Protein AF-A0A354AYD9-F1 (afdb_monomer)

Mean predicted aligned error: 12.91 Å

Foldseek 3Di:
DDDPQQPADPPDVPDDPQPDPPCPPVDDPDFAQFLEWEDDVPDIATDGLVQLVVCLPPVDRPGPSVVVQCVQLPDHSVVLSCLQRDKDFADLVLLVCLCPDPNNLVVQLLQCQFKAAPVCHSVCRSVQLSQLQSVQCPVRMHGLSSSSSSGRHHMYGHYPPPPGPLQNVQSHPPPADPPGSNRRGPSSSSSRVRVVSRSNSVPPPPDPPPPPPPPPPDPPPDDD

pLDDT: mean 71.24, std 20.92, range [23.92, 93.88]

Secondary structure (DSSP, 8-state):
---------------PPPP---GGGS---SS-S-SEEEEETTEEEEE-HHHHHHHHHH-----HHHHHHHHHHTS-HHHHHHHHH--EE--HHHHHHHHHSHHHHHHHHHHTSSEEETTTGGGGHHHHHHHHHHHHGGGSEE-HHHHHHT-SS-EEEPPTTTTS------S-TTTSPTTSHHHH-HHHHHHHHHHHHHHHTTSS---S----PPP---------

Structure (mmCIF, N/CA/C/O backbone):
data_AF-A0A354AYD9-F1
#
_entry.id   AF-A0A354AYD9-F1
#
loop_
_atom_site.group_PDB
_atom_site.id
_atom_site.type_symbol
_atom_site.label_atom_id
_atom_site.label_alt_id
_atom_site.label_comp_id
_atom_site.label_asym_id
_atom_site.label_entity_id
_atom_site.label_seq_id
_atom_site.pdbx_PDB_ins_code
_atom_site.Cartn_x
_atom_site.Cartn_y
_atom_site.Cartn_z
_atom_site.occupancy
_atom_site.B_iso_or_equiv
_atom_site.auth_seq_id
_atom_site.auth_comp_id
_atom_site.auth_asym_id
_atom_site.auth_atom_id
_atom_site.pdbx_PDB_model_num
ATOM 1 N N . MET A 1 1 ? -26.126 6.323 -5.784 1.00 30.11 1 MET A N 1
ATOM 2 C CA . MET A 1 1 ? -24.719 5.920 -5.981 1.00 30.11 1 MET A CA 1
ATOM 3 C C . MET A 1 1 ? -23.857 7.086 -5.537 1.00 30.11 1 MET A C 1
ATOM 5 O O . MET A 1 1 ? -23.684 8.018 -6.304 1.00 30.11 1 MET A O 1
ATOM 9 N N . VAL A 1 2 ? -23.421 7.100 -4.280 1.00 23.92 2 VAL A N 1
ATOM 10 C CA . VAL A 1 2 ? -22.474 8.104 -3.782 1.00 23.92 2 VAL A CA 1
ATOM 11 C C . VAL A 1 2 ? -21.212 7.320 -3.479 1.00 23.92 2 VAL A C 1
ATOM 13 O O . VAL A 1 2 ? -21.126 6.635 -2.465 1.00 23.92 2 VAL A O 1
ATOM 16 N N . SER A 1 3 ? -20.297 7.301 -4.445 1.00 31.05 3 SER A N 1
ATOM 17 C CA . SER A 1 3 ? -18.924 6.903 -4.161 1.00 31.05 3 SER A CA 1
ATOM 18 C C . SER A 1 3 ? -18.400 7.950 -3.184 1.00 31.05 3 SER A C 1
ATOM 20 O O . SER A 1 3 ? -18.517 9.140 -3.477 1.00 31.05 3 SER A O 1
ATOM 22 N N . ALA A 1 4 ? -17.916 7.541 -2.013 1.00 32.56 4 ALA A N 1
ATOM 23 C CA . ALA A 1 4 ? -17.248 8.454 -1.098 1.00 32.56 4 ALA A CA 1
ATOM 24 C C . ALA A 1 4 ? -15.967 8.943 -1.791 1.00 32.56 4 ALA A C 1
ATOM 26 O O . ALA A 1 4 ? -14.927 8.291 -1.745 1.00 32.56 4 ALA A O 1
ATOM 27 N N . GLN A 1 5 ? -16.077 10.046 -2.531 1.00 30.86 5 GLN A N 1
ATOM 28 C CA . GLN A 1 5 ? -14.933 10.786 -3.028 1.00 30.86 5 GLN A CA 1
ATOM 29 C C . GLN A 1 5 ? -14.235 11.356 -1.802 1.00 30.86 5 GLN A C 1
ATOM 31 O O . GLN A 1 5 ? -14.782 12.213 -1.106 1.00 30.86 5 GLN A O 1
ATOM 36 N N . ALA A 1 6 ? -13.046 10.824 -1.519 1.00 37.59 6 ALA A N 1
ATOM 37 C CA . ALA A 1 6 ? -12.121 11.480 -0.618 1.00 37.59 6 ALA A CA 1
ATOM 38 C C . ALA A 1 6 ? -11.953 12.935 -1.099 1.00 37.59 6 ALA A C 1
ATOM 40 O O . ALA A 1 6 ? -11.872 13.160 -2.313 1.00 37.59 6 ALA A O 1
ATOM 41 N N . PRO A 1 7 ? -11.954 13.928 -0.194 1.00 30.67 7 PRO A N 1
ATOM 42 C CA . PRO A 1 7 ? -11.643 15.296 -0.581 1.00 30.67 7 PRO A CA 1
ATOM 43 C C . PRO A 1 7 ? -10.279 15.300 -1.275 1.00 30.67 7 PRO A C 1
ATOM 45 O O . PRO A 1 7 ? -9.378 14.589 -0.835 1.00 30.67 7 PRO A O 1
ATOM 48 N N . ALA A 1 8 ? -10.153 16.063 -2.365 1.00 32.22 8 ALA A N 1
ATOM 49 C CA . ALA A 1 8 ? -8.901 16.216 -3.096 1.00 32.22 8 ALA A CA 1
ATOM 50 C C . ALA A 1 8 ? -7.797 16.608 -2.105 1.00 32.22 8 ALA A C 1
ATOM 52 O O . ALA A 1 8 ? -7.779 17.728 -1.587 1.00 32.22 8 ALA A O 1
ATOM 53 N N . LEU A 1 9 ? -6.923 15.656 -1.780 1.00 40.38 9 LEU A N 1
ATOM 54 C CA . LEU A 1 9 ? -5.795 15.900 -0.902 1.00 40.38 9 LEU A CA 1
ATOM 55 C C . LEU A 1 9 ? -4.773 16.657 -1.741 1.00 40.38 9 LEU A C 1
ATOM 57 O O . LEU A 1 9 ? -4.087 16.070 -2.570 1.00 40.38 9 LEU A O 1
ATOM 61 N N . ALA A 1 10 ? -4.700 17.974 -1.552 1.00 31.48 10 ALA A N 1
ATOM 62 C CA . ALA A 1 10 ? -3.630 18.776 -2.122 1.00 31.48 10 ALA A CA 1
ATOM 63 C C . ALA A 1 10 ? -2.284 18.199 -1.650 1.00 31.48 10 ALA A C 1
ATOM 65 O O . ALA A 1 10 ? -1.941 18.241 -0.465 1.00 31.48 10 ALA A O 1
ATOM 66 N N . PHE A 1 11 ? -1.555 17.584 -2.582 1.00 41.59 11 PHE A N 1
ATOM 67 C CA . PHE A 1 11 ? -0.207 17.070 -2.378 1.00 41.59 11 PHE A CA 1
ATOM 68 C C . PHE A 1 11 ? 0.776 18.242 -2.376 1.00 41.59 11 PHE A C 1
ATOM 70 O O . PHE A 1 11 ? 1.446 18.523 -3.365 1.00 41.59 11 PHE A O 1
ATOM 77 N N . ASP A 1 12 ? 0.872 18.929 -1.244 1.00 34.56 12 ASP A N 1
ATOM 78 C CA . ASP A 1 12 ? 1.970 19.857 -1.008 1.00 34.56 12 ASP A CA 1
ATOM 79 C C . ASP A 1 12 ? 3.209 19.051 -0.582 1.00 34.56 12 ASP A C 1
ATOM 81 O O . ASP A 1 12 ? 3.340 18.617 0.565 1.00 34.56 12 ASP A O 1
ATOM 85 N N . PHE A 1 13 ? 4.133 18.832 -1.526 1.00 38.91 13 PHE A N 1
ATOM 86 C CA . PHE A 1 13 ? 5.495 18.322 -1.293 1.00 38.91 13 PHE A CA 1
ATOM 87 C C . PHE A 1 13 ? 6.363 19.376 -0.569 1.00 38.91 13 PHE A C 1
ATOM 89 O O . PHE A 1 13 ? 7.470 19.702 -0.998 1.00 38.91 13 PHE A O 1
ATOM 96 N N . VAL A 1 14 ? 5.867 19.966 0.520 1.00 33.84 14 VAL A N 1
ATOM 97 C CA . VAL A 1 14 ? 6.660 20.906 1.319 1.00 33.84 14 VAL A CA 1
ATOM 98 C C . VAL A 1 14 ? 7.615 20.086 2.181 1.00 33.84 14 VAL A C 1
ATOM 1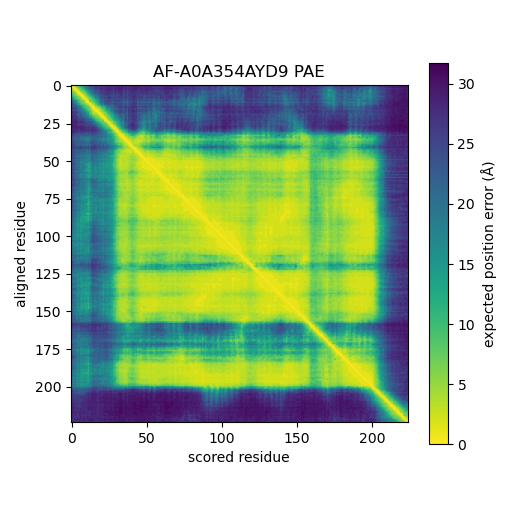00 O O . VAL A 1 14 ? 7.207 19.395 3.113 1.00 33.84 14 VAL A O 1
ATOM 103 N N . GLY A 1 15 ? 8.893 20.124 1.797 1.00 31.91 15 GLY A N 1
ATOM 104 C CA . GLY A 1 15 ? 9.985 19.345 2.369 1.00 31.91 15 GLY A CA 1
ATOM 105 C C . GLY A 1 15 ? 10.141 19.532 3.876 1.00 31.91 15 GLY A C 1
ATOM 106 O O . GLY A 1 15 ? 10.745 20.497 4.338 1.00 31.91 15 GLY A O 1
ATOM 107 N N . GLY A 1 16 ? 9.637 18.564 4.637 1.00 29.39 16 GLY A N 1
ATOM 108 C CA . GLY A 1 16 ? 10.110 18.277 5.985 1.00 29.39 16 GLY A CA 1
ATOM 109 C C . GLY A 1 16 ? 11.296 17.306 5.929 1.00 29.39 16 GLY A C 1
ATOM 110 O O . GLY A 1 16 ? 11.366 16.486 5.009 1.00 29.39 16 GLY A O 1
ATOM 111 N N . PRO A 1 17 ? 12.245 17.372 6.881 1.00 30.06 17 PRO A N 1
ATOM 112 C CA . PRO A 1 17 ? 13.293 16.364 6.989 1.00 30.06 17 PRO A CA 1
ATOM 113 C C . PRO A 1 17 ? 12.660 14.973 7.168 1.00 30.06 17 PRO A C 1
ATOM 115 O O . PRO A 1 17 ? 11.647 14.856 7.866 1.00 30.06 17 PRO A O 1
ATOM 118 N N . PRO A 1 18 ? 13.224 13.921 6.546 1.00 35.56 18 PRO A N 1
ATOM 119 C CA . PRO A 1 18 ? 12.656 12.584 6.624 1.00 35.56 18 PRO A CA 1
ATOM 120 C C . PRO A 1 18 ? 12.568 12.143 8.093 1.00 35.56 18 PRO A C 1
ATOM 122 O O . PRO A 1 18 ? 13.559 12.279 8.823 1.00 35.56 18 PRO A O 1
ATOM 125 N N . PRO A 1 19 ? 11.416 11.620 8.551 1.00 40.28 19 PRO A N 1
ATOM 126 C CA . PRO A 1 19 ? 11.325 11.036 9.877 1.00 40.28 19 PRO A CA 1
ATOM 127 C C . PRO A 1 19 ? 12.331 9.885 9.979 1.00 40.28 19 PRO A C 1
ATOM 129 O O . PRO A 1 19 ? 12.427 9.032 9.096 1.00 40.28 19 PRO A O 1
ATOM 132 N N . GLN A 1 20 ? 13.119 9.893 11.052 1.00 33.50 20 GLN A N 1
ATOM 133 C CA . GLN A 1 20 ? 14.061 8.826 11.365 1.00 33.50 20 GLN A CA 1
ATOM 134 C C . GLN A 1 20 ? 13.257 7.537 11.572 1.00 33.50 20 GLN A C 1
ATOM 136 O O . GLN A 1 20 ? 12.506 7.425 12.542 1.00 33.50 20 GLN A O 1
ATOM 141 N N . MET A 1 21 ? 13.384 6.576 10.655 1.00 39.41 21 MET A N 1
ATOM 142 C CA . MET A 1 21 ? 12.818 5.244 10.849 1.00 39.41 21 MET A CA 1
ATOM 143 C C . MET A 1 21 ? 13.446 4.634 12.103 1.00 39.41 21 MET A C 1
ATOM 145 O O . MET A 1 21 ? 14.646 4.367 12.137 1.00 39.41 21 MET A O 1
ATOM 149 N N . ASN A 1 22 ? 12.639 4.418 13.142 1.00 39.31 22 ASN A N 1
ATOM 150 C CA . ASN A 1 22 ? 13.058 3.635 14.295 1.00 39.31 22 ASN A CA 1
ATOM 151 C C . ASN A 1 22 ? 13.243 2.181 13.836 1.00 39.31 22 ASN A C 1
ATOM 153 O O . ASN A 1 22 ? 12.282 1.439 13.638 1.00 39.31 22 ASN A O 1
ATOM 157 N N . THR A 1 23 ? 14.496 1.783 13.637 1.00 43.72 23 THR A N 1
ATOM 158 C CA . THR A 1 23 ? 14.888 0.457 13.146 1.00 43.72 23 THR A CA 1
ATOM 159 C C . THR A 1 23 ? 14.647 -0.666 14.159 1.00 43.72 23 THR A C 1
ATOM 161 O O . THR A 1 23 ? 14.786 -1.833 13.796 1.00 43.72 23 THR A O 1
ATOM 164 N N . SER A 1 24 ? 14.214 -0.360 15.392 1.00 35.75 24 SER A N 1
ATOM 165 C CA . SER A 1 24 ? 13.976 -1.366 16.445 1.00 35.75 24 SER A CA 1
ATOM 166 C C . SER A 1 24 ? 12.836 -2.351 16.148 1.00 35.75 24 SER A C 1
ATOM 168 O O . SER A 1 24 ? 12.696 -3.332 16.870 1.00 35.75 24 SER A O 1
ATOM 170 N N . GLY A 1 25 ? 12.032 -2.129 15.102 1.00 37.97 25 GLY A N 1
ATOM 171 C CA . GLY A 1 25 ? 10.944 -3.034 14.700 1.00 37.97 25 GLY A CA 1
ATOM 172 C C . GLY A 1 25 ? 11.133 -3.740 13.353 1.00 37.97 25 GLY A C 1
ATOM 173 O O . GLY A 1 25 ? 10.273 -4.524 12.967 1.00 37.97 25 GLY A O 1
ATOM 174 N N . MET A 1 26 ? 12.219 -3.474 12.616 1.00 43.41 26 MET A N 1
ATOM 175 C CA . MET A 1 26 ? 12.403 -3.988 11.243 1.00 43.41 26 MET A CA 1
ATOM 176 C C . MET A 1 26 ? 13.138 -5.331 11.159 1.00 43.41 26 MET A C 1
ATOM 178 O O . MET A 1 26 ? 13.519 -5.759 10.071 1.00 43.41 26 MET A O 1
ATOM 182 N N . VAL A 1 27 ? 13.330 -6.012 12.289 1.00 42.38 27 VAL A N 1
ATOM 183 C CA . VAL A 1 27 ? 13.851 -7.381 12.317 1.00 42.38 27 VAL A CA 1
ATOM 184 C C . VAL A 1 27 ? 12.764 -8.269 12.908 1.00 42.38 27 VAL A C 1
ATOM 186 O O . VAL A 1 27 ? 12.667 -8.431 14.120 1.00 42.38 27 VAL A O 1
ATOM 189 N N . SER A 1 28 ? 11.894 -8.800 12.052 1.00 36.50 28 SER A N 1
ATOM 190 C CA . SER A 1 28 ? 10.989 -9.878 12.440 1.00 36.50 28 SER A CA 1
ATOM 191 C C . SER A 1 28 ? 11.059 -10.986 11.402 1.00 36.50 28 SER A C 1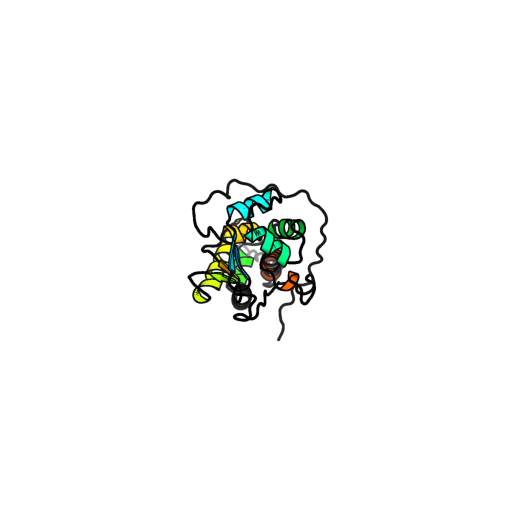
ATOM 193 O O . SER A 1 28 ? 10.799 -10.779 10.216 1.00 36.50 28 SER A O 1
ATOM 195 N N . ASP A 1 29 ? 11.498 -12.148 11.874 1.00 36.84 29 ASP A N 1
ATOM 196 C CA . ASP A 1 29 ? 11.640 -13.380 11.122 1.00 36.84 29 ASP A CA 1
ATOM 197 C C . ASP A 1 29 ? 10.294 -13.834 10.525 1.00 36.84 29 ASP A C 1
ATOM 199 O O . ASP A 1 29 ? 9.347 -14.175 11.227 1.00 36.84 29 ASP A O 1
ATOM 203 N N . LYS A 1 30 ? 10.258 -13.850 9.188 1.00 49.38 30 LYS A N 1
ATOM 204 C CA . LYS A 1 30 ? 9.393 -14.619 8.276 1.00 49.38 30 LYS A CA 1
ATOM 205 C C . LYS A 1 30 ? 7.892 -14.699 8.569 1.00 49.38 30 LYS A C 1
ATOM 207 O O . LYS A 1 30 ? 7.364 -15.763 8.891 1.00 49.38 30 LYS A O 1
ATOM 212 N N . VAL A 1 31 ? 7.185 -13.647 8.161 1.00 46.84 31 VAL A N 1
ATOM 213 C CA . VAL A 1 31 ? 5.855 -13.745 7.542 1.00 46.84 31 VAL A CA 1
ATOM 214 C C . VAL A 1 31 ? 5.798 -12.730 6.387 1.00 46.84 31 VAL A C 1
ATOM 216 O O . VAL A 1 31 ? 5.868 -11.535 6.625 1.00 46.84 31 VAL A O 1
ATOM 219 N N . GLY A 1 32 ? 5.714 -13.202 5.133 1.00 56.72 32 GLY A N 1
ATOM 220 C CA . GLY A 1 32 ? 5.561 -12.337 3.947 1.00 56.72 32 GLY A CA 1
ATOM 221 C C . GLY A 1 32 ? 6.850 -11.826 3.269 1.00 56.72 32 GLY A C 1
ATOM 222 O O . GLY A 1 32 ? 6.951 -10.639 2.994 1.00 56.72 32 GLY A O 1
ATOM 223 N N . ASP A 1 33 ? 7.828 -12.689 2.946 1.00 72.44 33 ASP A N 1
ATOM 224 C CA . ASP A 1 33 ? 9.115 -12.280 2.329 1.00 72.44 33 ASP A CA 1
ATOM 225 C C . ASP A 1 33 ? 8.992 -11.525 0.983 1.00 72.44 33 ASP A C 1
ATOM 227 O O . ASP A 1 33 ? 9.945 -10.864 0.562 1.00 72.44 33 ASP A O 1
ATOM 231 N N . LEU A 1 34 ? 7.855 -11.641 0.289 1.00 73.25 34 LEU A N 1
ATOM 232 C CA . LEU A 1 34 ? 7.587 -11.067 -1.033 1.00 73.25 34 LEU A CA 1
ATOM 233 C C . LEU A 1 34 ? 6.308 -10.215 -0.983 1.00 73.25 34 LEU A C 1
ATOM 235 O O . LEU A 1 34 ? 5.264 -10.652 -1.488 1.00 73.25 34 LEU A O 1
ATOM 239 N N . PRO A 1 35 ? 6.365 -9.012 -0.386 1.00 68.00 35 PRO A N 1
ATOM 240 C CA . PRO A 1 35 ? 5.206 -8.120 -0.289 1.00 68.00 35 PRO A CA 1
ATOM 241 C C . PRO A 1 35 ? 4.700 -7.675 -1.665 1.00 68.00 35 PRO A C 1
ATOM 243 O O . PRO A 1 35 ? 3.533 -7.351 -1.859 1.00 68.00 35 PRO A O 1
ATOM 246 N N . VAL A 1 36 ? 5.595 -7.645 -2.644 1.00 73.00 36 VAL A N 1
ATOM 247 C CA . VAL A 1 36 ? 5.364 -7.030 -3.937 1.00 73.00 36 VAL A CA 1
ATOM 248 C C . VAL A 1 36 ? 5.604 -8.087 -5.002 1.00 73.00 36 VAL A C 1
ATOM 250 O O . VAL A 1 36 ? 6.736 -8.494 -5.260 1.00 73.00 36 VAL A O 1
ATOM 253 N N . ARG A 1 37 ? 4.516 -8.564 -5.612 1.00 75.12 37 ARG A N 1
ATOM 254 C CA . ARG A 1 37 ? 4.557 -9.481 -6.755 1.00 75.12 37 ARG A CA 1
ATOM 255 C C . ARG A 1 37 ? 3.604 -9.000 -7.830 1.00 75.12 37 ARG A C 1
ATOM 257 O O . ARG A 1 37 ? 2.458 -8.672 -7.530 1.00 75.12 37 ARG A O 1
ATOM 264 N N . TRP A 1 38 ? 4.039 -9.011 -9.078 1.00 71.62 38 TRP A N 1
ATOM 265 C CA . TRP A 1 38 ? 3.182 -8.702 -10.220 1.00 71.62 38 TRP A CA 1
ATOM 266 C C . TRP A 1 38 ? 3.645 -9.469 -11.449 1.00 71.62 38 TRP A C 1
ATOM 268 O O . TRP A 1 38 ? 4.745 -10.024 -11.485 1.00 71.62 38 TRP A O 1
ATOM 278 N N . ASN A 1 39 ? 2.810 -9.455 -12.482 1.00 69.31 39 ASN A N 1
ATOM 279 C CA . ASN A 1 39 ? 3.127 -10.072 -13.757 1.00 69.31 39 ASN A CA 1
ATOM 280 C C . ASN A 1 39 ? 3.303 -9.029 -14.855 1.00 69.31 39 ASN A C 1
ATOM 282 O O . ASN A 1 39 ? 2.699 -7.960 -14.816 1.00 69.31 39 ASN A O 1
ATOM 286 N N . THR A 1 40 ? 4.128 -9.355 -15.846 1.00 64.62 40 THR A N 1
ATOM 287 C CA . THR A 1 40 ? 4.168 -8.636 -17.124 1.00 64.62 40 THR A CA 1
ATOM 288 C C . THR A 1 40 ? 4.197 -9.666 -18.249 1.00 64.62 40 THR A C 1
ATOM 290 O O . THR A 1 40 ? 5.227 -10.316 -18.460 1.00 64.62 40 THR A O 1
ATOM 293 N N . GLY A 1 41 ? 3.077 -9.857 -18.948 1.00 67.12 41 GLY A N 1
ATOM 294 C CA . GLY A 1 41 ? 2.920 -10.995 -19.857 1.00 67.12 41 GLY A CA 1
ATOM 295 C C . GLY A 1 41 ? 3.105 -12.319 -19.104 1.00 67.12 41 GLY A C 1
ATOM 296 O O . GLY A 1 41 ? 2.499 -12.529 -18.058 1.00 67.12 41 GLY A O 1
ATOM 297 N N . GLY A 1 42 ? 3.994 -13.191 -19.592 1.00 60.12 42 GLY A N 1
ATOM 298 C CA . GLY A 1 42 ? 4.310 -14.473 -18.941 1.00 60.12 42 GLY A CA 1
ATOM 299 C C . GLY A 1 42 ? 5.304 -14.404 -17.770 1.00 60.12 42 GLY A C 1
ATOM 300 O O . GLY A 1 42 ? 5.527 -15.416 -17.111 1.00 60.12 42 GLY A O 1
ATOM 301 N N . ALA A 1 43 ? 5.923 -13.248 -17.504 1.00 66.88 43 ALA A N 1
ATOM 302 C CA . ALA A 1 43 ? 6.934 -13.112 -16.453 1.00 66.88 43 ALA A CA 1
ATOM 303 C C . ALA A 1 43 ? 6.302 -12.757 -15.100 1.00 66.88 43 ALA A C 1
ATOM 305 O O . ALA A 1 43 ? 5.470 -11.852 -15.027 1.00 66.88 43 ALA A O 1
ATOM 306 N N . VAL A 1 44 ? 6.74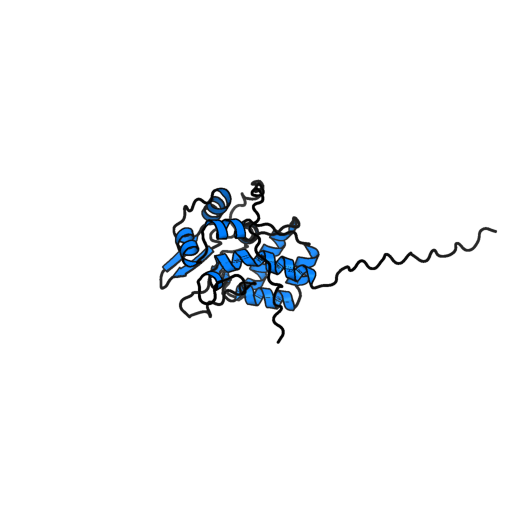6 -13.426 -14.031 1.00 72.25 44 VAL A N 1
ATOM 307 C CA . VAL A 1 44 ? 6.388 -13.117 -12.638 1.00 72.25 44 VAL A CA 1
ATOM 308 C C . VAL A 1 44 ? 7.557 -12.389 -11.986 1.00 72.25 44 VAL A C 1
ATOM 310 O O . VAL A 1 44 ? 8.645 -12.945 -11.850 1.00 72.25 44 VAL A O 1
ATOM 313 N N . TRP A 1 45 ? 7.320 -11.159 -11.550 1.00 78.06 45 TRP A N 1
ATOM 314 C CA . TRP A 1 45 ? 8.275 -10.354 -10.798 1.00 78.06 45 TRP A CA 1
ATOM 315 C C . TRP A 1 45 ? 7.941 -10.434 -9.319 1.00 78.06 45 TRP A C 1
ATOM 317 O O . TRP A 1 45 ? 6.774 -10.517 -8.930 1.00 78.06 45 TRP A O 1
ATOM 327 N N . SER A 1 46 ? 8.964 -10.480 -8.476 1.00 80.12 46 SER A N 1
ATOM 328 C CA . SER A 1 46 ? 8.804 -10.504 -7.026 1.00 80.12 46 SER A CA 1
ATOM 329 C C . SER A 1 46 ? 9.930 -9.696 -6.407 1.00 80.12 46 SER A C 1
ATOM 331 O O . SER A 1 46 ? 11.085 -9.939 -6.736 1.00 80.12 46 SER A O 1
ATOM 333 N N . THR A 1 47 ? 9.587 -8.775 -5.518 1.00 83.69 47 THR A N 1
ATOM 334 C CA . THR A 1 47 ? 10.551 -7.971 -4.768 1.00 83.69 47 THR A CA 1
ATOM 335 C C . THR A 1 47 ? 10.510 -8.400 -3.315 1.00 83.69 47 THR A C 1
ATOM 337 O O . THR A 1 47 ? 9.433 -8.571 -2.739 1.00 83.69 47 THR A O 1
ATOM 340 N N . ASN A 1 48 ? 11.688 -8.607 -2.735 1.00 85.50 48 ASN A N 1
ATOM 341 C CA . ASN A 1 48 ? 11.818 -9.000 -1.343 1.00 85.50 48 ASN A CA 1
ATOM 342 C C . ASN A 1 48 ? 11.664 -7.804 -0.394 1.00 85.50 48 ASN A C 1
ATOM 344 O O . ASN A 1 48 ? 11.959 -6.656 -0.737 1.00 85.50 48 ASN A O 1
ATOM 348 N N . GLN A 1 49 ? 11.240 -8.089 0.836 1.00 84.38 49 GLN A N 1
ATOM 349 C CA . GLN A 1 49 ? 11.094 -7.068 1.876 1.00 84.38 49 GLN A CA 1
ATOM 350 C C . GLN A 1 49 ? 12.406 -6.295 2.123 1.00 84.38 49 GLN A C 1
ATOM 352 O O . GLN A 1 49 ? 12.374 -5.094 2.380 1.00 84.38 49 GLN A O 1
ATOM 357 N N . SER A 1 50 ? 13.571 -6.943 2.001 1.00 86.25 50 SER A N 1
ATOM 358 C CA . SER A 1 50 ? 14.869 -6.294 2.226 1.00 86.25 50 SER A CA 1
ATOM 359 C C . SER A 1 50 ? 15.278 -5.314 1.120 1.00 86.25 50 SER A C 1
ATOM 361 O O . SER A 1 50 ? 15.858 -4.272 1.436 1.00 86.25 50 SER A O 1
ATOM 363 N N . ALA A 1 51 ? 14.949 -5.567 -0.153 1.00 88.56 51 ALA A N 1
ATOM 364 C CA . ALA A 1 51 ? 15.142 -4.565 -1.205 1.00 88.56 51 ALA A CA 1
ATOM 365 C C . ALA A 1 51 ? 14.179 -3.390 -1.030 1.00 88.56 51 ALA A C 1
ATOM 367 O O . ALA A 1 51 ? 14.603 -2.245 -1.170 1.00 88.56 51 ALA A O 1
ATOM 368 N N . MET A 1 52 ? 12.925 -3.648 -0.636 1.00 89.56 52 MET A N 1
ATOM 369 C CA . MET A 1 52 ? 11.983 -2.578 -0.286 1.00 89.56 52 MET A CA 1
ATOM 370 C C . MET A 1 52 ? 12.522 -1.716 0.862 1.00 89.56 52 MET A C 1
ATOM 372 O O . MET A 1 52 ? 12.556 -0.495 0.750 1.00 89.56 52 MET A O 1
ATOM 376 N N . ALA A 1 53 ? 13.025 -2.336 1.933 1.00 88.94 53 ALA A N 1
ATOM 377 C CA . ALA A 1 53 ? 13.620 -1.620 3.060 1.00 88.94 53 ALA A CA 1
ATOM 378 C C . ALA A 1 53 ? 14.861 -0.805 2.648 1.00 88.94 53 ALA A C 1
ATOM 380 O O . ALA A 1 53 ? 15.012 0.347 3.056 1.00 88.94 53 ALA A O 1
ATOM 381 N N . THR A 1 54 ? 15.730 -1.363 1.797 1.00 91.00 54 THR A N 1
ATOM 382 C CA . THR A 1 54 ? 16.909 -0.658 1.258 1.00 91.00 54 THR A CA 1
ATOM 383 C C . THR A 1 54 ? 16.496 0.584 0.470 1.00 91.00 54 THR A C 1
ATOM 385 O O . THR A 1 54 ? 17.064 1.667 0.660 1.00 91.00 54 THR A O 1
ATOM 388 N N . PHE A 1 55 ? 15.467 0.437 -0.362 1.00 92.50 55 PHE A N 1
ATOM 389 C CA . PHE A 1 55 ? 14.895 1.514 -1.152 1.00 92.50 55 PHE A CA 1
ATOM 390 C C . PHE A 1 55 ? 14.266 2.598 -0.280 1.00 92.50 55 PHE A C 1
ATOM 392 O O . PHE A 1 55 ? 14.546 3.774 -0.486 1.00 92.50 55 PHE A O 1
ATOM 399 N N . PHE A 1 56 ? 13.489 2.241 0.741 1.00 92.06 56 PHE A N 1
ATOM 400 C CA . PHE A 1 56 ? 12.896 3.227 1.646 1.00 92.06 56 PHE A CA 1
ATOM 401 C C . PHE A 1 56 ? 13.955 4.017 2.427 1.00 92.06 56 PHE A C 1
ATOM 403 O O . PHE A 1 56 ? 13.828 5.237 2.558 1.00 92.06 56 PHE A O 1
ATOM 410 N N . ASN A 1 57 ? 15.019 3.344 2.877 1.00 89.88 57 ASN A N 1
ATOM 411 C CA . ASN A 1 57 ? 16.080 3.945 3.686 1.00 89.88 57 ASN A CA 1
ATOM 412 C C . ASN A 1 57 ? 17.027 4.849 2.890 1.00 89.88 57 ASN A C 1
ATOM 414 O O . ASN A 1 57 ? 17.359 5.939 3.345 1.00 89.88 57 ASN A O 1
ATOM 418 N N . SER A 1 58 ? 17.491 4.395 1.724 1.00 90.25 58 SER A N 1
ATOM 419 C CA . SER A 1 58 ? 18.564 5.071 0.972 1.00 90.25 58 SER A CA 1
ATOM 420 C C . SER A 1 58 ? 18.156 5.554 -0.417 1.00 90.25 58 SER A C 1
ATOM 422 O O . SER A 1 58 ? 18.940 6.225 -1.081 1.00 90.25 58 SER A O 1
ATOM 424 N N . GLY A 1 59 ? 16.971 5.173 -0.897 1.00 89.31 59 GLY A N 1
ATOM 425 C CA . GLY A 1 59 ? 16.566 5.360 -2.292 1.00 89.31 59 GLY A CA 1
ATOM 426 C C . GLY A 1 59 ? 17.263 4.418 -3.276 1.00 89.31 59 GLY A C 1
ATOM 427 O O . GLY A 1 59 ? 16.942 4.440 -4.462 1.00 89.31 59 GLY A O 1
ATOM 428 N N . SER A 1 60 ? 18.182 3.568 -2.807 1.00 91.94 60 SER A N 1
ATOM 429 C CA . SER A 1 60 ? 18.902 2.625 -3.658 1.00 91.94 60 SER A CA 1
ATOM 430 C C . SER A 1 60 ? 17.983 1.511 -4.156 1.00 91.94 60 SER A C 1
ATOM 432 O O . SER A 1 60 ? 17.289 0.857 -3.375 1.00 91.94 60 SER A O 1
ATOM 434 N N . ILE A 1 61 ? 18.001 1.284 -5.468 1.00 91.31 61 ILE A N 1
ATOM 435 C CA . ILE A 1 61 ? 17.243 0.228 -6.137 1.00 91.31 61 ILE A CA 1
ATOM 436 C C . ILE A 1 61 ? 18.193 -0.950 -6.361 1.00 91.31 61 ILE A C 1
ATOM 438 O O . ILE A 1 61 ? 19.067 -0.905 -7.224 1.00 91.31 61 ILE A O 1
ATOM 442 N N . THR A 1 62 ? 18.035 -2.002 -5.560 1.00 88.44 62 THR A N 1
ATOM 443 C CA . THR A 1 62 ? 18.906 -3.194 -5.577 1.00 88.44 62 THR A CA 1
ATOM 444 C C . THR A 1 62 ? 18.228 -4.437 -6.155 1.00 88.44 62 THR A C 1
ATOM 446 O O . THR A 1 62 ? 1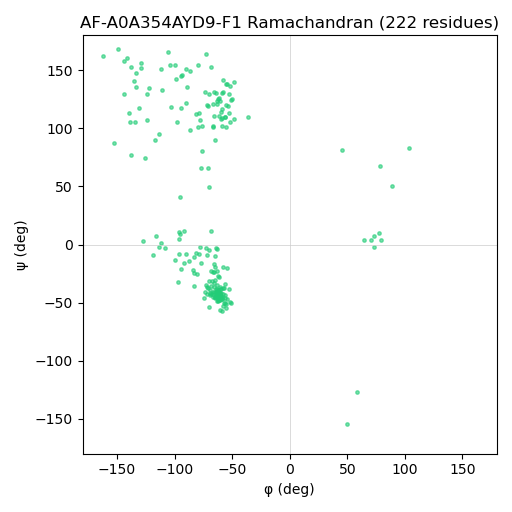8.865 -5.480 -6.290 1.00 88.44 62 THR A O 1
ATOM 449 N N . ASP A 1 63 ? 16.948 -4.331 -6.517 1.00 88.94 63 ASP A N 1
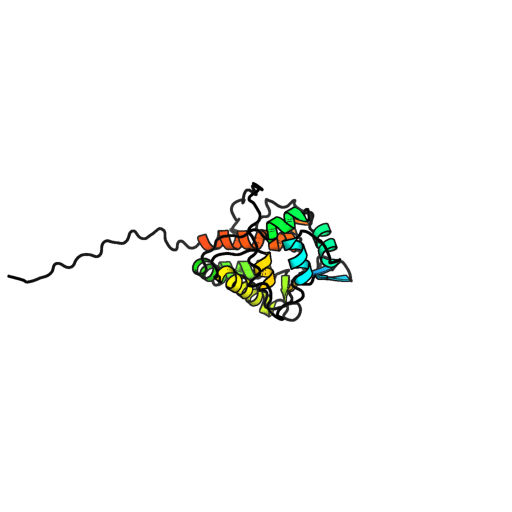ATOM 450 C CA . ASP A 1 63 ? 16.137 -5.417 -7.061 1.00 88.94 63 ASP A CA 1
ATOM 451 C C . ASP A 1 63 ? 15.579 -5.054 -8.440 1.00 88.94 63 ASP A C 1
ATOM 453 O O . ASP A 1 63 ? 15.042 -3.967 -8.657 1.00 88.94 63 ASP A O 1
ATOM 457 N N . ARG A 1 64 ? 15.671 -6.000 -9.380 1.00 85.12 64 ARG A N 1
ATOM 458 C CA . ARG A 1 64 ? 15.190 -5.810 -10.756 1.00 85.12 64 ARG A CA 1
ATOM 459 C C . ARG A 1 64 ? 13.665 -5.762 -10.832 1.00 85.12 64 ARG A C 1
ATOM 461 O O . ARG A 1 64 ? 13.122 -5.097 -11.713 1.00 85.12 64 ARG A O 1
ATOM 468 N N . GLY A 1 65 ? 12.981 -6.480 -9.939 1.00 83.12 65 GLY A N 1
ATOM 469 C CA . GLY A 1 65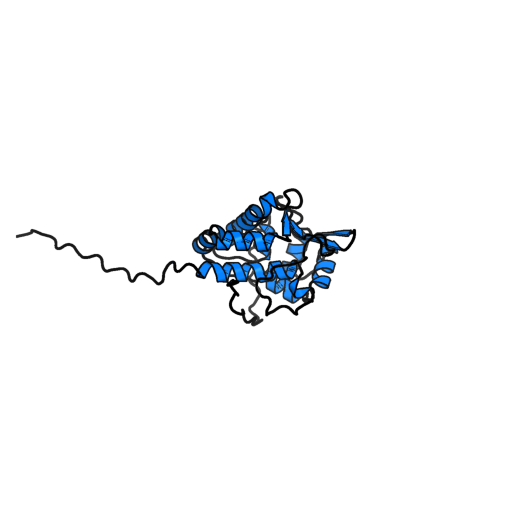 ? 11.538 -6.354 -9.778 1.00 83.12 65 GLY A CA 1
ATOM 470 C C . GLY A 1 65 ? 11.200 -4.913 -9.418 1.00 83.12 65 GLY A C 1
ATOM 471 O O . GLY A 1 65 ? 10.525 -4.241 -10.189 1.00 83.12 65 GLY A O 1
ATOM 472 N N . LEU A 1 66 ? 11.764 -4.400 -8.328 1.00 86.94 66 LEU A N 1
ATOM 473 C CA . LEU A 1 66 ? 11.524 -3.040 -7.852 1.00 86.94 66 LEU A CA 1
ATOM 474 C C . LEU A 1 66 ? 11.734 -1.991 -8.952 1.00 86.94 66 LEU A C 1
ATOM 476 O O . LEU A 1 66 ? 10.834 -1.188 -9.194 1.00 86.94 66 LEU A O 1
ATOM 480 N N . ASP A 1 67 ? 12.864 -2.053 -9.658 1.00 88.12 67 ASP A N 1
ATOM 481 C CA . ASP A 1 67 ? 13.176 -1.153 -10.775 1.00 88.12 67 ASP A CA 1
ATOM 482 C C . ASP A 1 67 ? 12.081 -1.166 -11.856 1.00 88.12 67 ASP A C 1
ATOM 484 O O . ASP A 1 67 ? 11.510 -0.134 -12.218 1.00 88.12 67 ASP A O 1
ATOM 488 N N . GLY A 1 68 ? 11.696 -2.363 -12.309 1.00 83.25 68 GLY A N 1
ATOM 489 C CA . GLY A 1 68 ? 10.661 -2.529 -13.325 1.00 83.25 68 GLY A CA 1
ATOM 490 C C . GLY A 1 68 ? 9.282 -2.036 -12.879 1.00 83.25 68 GLY A C 1
ATOM 491 O O . GLY A 1 68 ? 8.519 -1.522 -13.701 1.00 83.25 68 GLY A O 1
ATOM 492 N N . GLY A 1 69 ? 8.945 -2.180 -11.598 1.00 82.12 69 GLY A N 1
ATOM 493 C CA . GLY A 1 69 ? 7.679 -1.699 -11.048 1.00 82.12 69 GLY A CA 1
ATOM 494 C C . GLY A 1 69 ? 7.644 -0.183 -10.893 1.00 82.12 69 GLY A C 1
ATOM 495 O O . GLY A 1 69 ? 6.636 0.431 -11.243 1.00 82.12 69 GLY A O 1
ATOM 496 N N . LEU A 1 70 ? 8.743 0.422 -10.435 1.00 86.44 70 LEU A N 1
ATOM 497 C CA . LEU A 1 70 ? 8.890 1.876 -10.348 1.00 86.44 70 LEU A CA 1
ATOM 498 C C . LEU A 1 70 ? 8.800 2.504 -11.739 1.00 86.44 70 LEU A C 1
ATOM 500 O O . LEU A 1 70 ? 7.980 3.396 -11.948 1.00 86.44 70 LEU A O 1
ATOM 504 N N . TYR A 1 71 ? 9.526 1.961 -12.719 1.00 84.19 71 TYR A N 1
ATOM 505 C CA . TYR A 1 71 ? 9.467 2.420 -14.108 1.00 84.19 71 TYR A CA 1
ATOM 506 C C . TYR A 1 71 ? 8.041 2.376 -14.684 1.00 84.19 71 TYR A C 1
ATOM 508 O O . TYR A 1 71 ? 7.582 3.321 -15.325 1.00 84.19 71 TYR A O 1
ATOM 516 N N . ARG A 1 72 ? 7.295 1.295 -14.419 1.00 79.44 72 ARG A N 1
ATOM 517 C CA . ARG A 1 72 ? 5.908 1.124 -14.896 1.00 79.44 72 ARG A CA 1
ATOM 518 C C . ARG A 1 72 ? 4.881 1.927 -14.103 1.00 79.44 72 ARG A C 1
ATOM 520 O O . ARG A 1 72 ? 3.759 2.089 -14.578 1.00 79.44 72 ARG A O 1
ATOM 527 N N . SER A 1 73 ? 5.238 2.418 -12.918 1.00 80.12 73 SER A N 1
ATOM 528 C CA . SER A 1 73 ? 4.337 3.214 -12.085 1.00 80.12 73 SER A CA 1
ATOM 529 C C . SER A 1 73 ? 4.028 4.582 -12.689 1.00 80.12 73 SER A C 1
ATOM 531 O O . SER A 1 73 ? 3.004 5.171 -12.366 1.00 80.12 73 SER A O 1
ATOM 533 N N . GLY A 1 74 ? 4.893 5.094 -13.570 1.00 80.69 74 GLY A N 1
ATOM 534 C CA . GLY A 1 74 ? 4.777 6.448 -14.111 1.00 80.69 74 GLY A CA 1
ATOM 535 C C . GLY A 1 74 ? 5.082 7.555 -13.094 1.00 80.69 74 GLY A C 1
ATOM 536 O O . GLY A 1 74 ? 4.932 8.728 -13.432 1.00 80.69 74 GLY A O 1
ATOM 537 N N . TRP A 1 75 ? 5.496 7.200 -11.877 1.00 84.12 75 TRP A N 1
ATOM 538 C CA . TRP A 1 75 ? 6.032 8.099 -10.857 1.00 84.12 75 TRP A CA 1
ATOM 539 C C . TRP A 1 75 ? 7.559 8.024 -10.853 1.00 84.12 75 TRP A C 1
ATOM 541 O O . TRP A 1 75 ? 8.143 7.008 -11.242 1.00 84.12 75 TRP A O 1
ATOM 551 N N . THR A 1 76 ? 8.223 9.082 -10.397 1.00 90.38 76 THR A N 1
ATOM 552 C CA . THR A 1 76 ? 9.656 9.007 -10.100 1.00 90.38 76 THR A CA 1
ATOM 553 C C . THR A 1 76 ? 9.895 8.105 -8.888 1.00 90.38 76 THR A C 1
ATOM 555 O O . THR A 1 76 ? 9.041 7.967 -8.009 1.00 90.38 76 THR A O 1
ATOM 558 N N . SER A 1 77 ? 11.076 7.487 -8.817 1.00 90.31 77 SER A N 1
ATOM 559 C CA . SER A 1 77 ? 11.449 6.649 -7.673 1.00 90.31 77 SER A CA 1
ATOM 560 C C . SER A 1 77 ? 11.389 7.425 -6.356 1.00 90.31 77 SER A C 1
ATOM 562 O O . SER A 1 77 ? 10.930 6.886 -5.355 1.00 90.31 77 SER A O 1
ATOM 564 N N . GLU A 1 78 ? 11.777 8.700 -6.361 1.00 90.12 78 GLU A N 1
ATOM 565 C CA . GLU A 1 78 ? 11.724 9.543 -5.168 1.00 90.12 78 GLU A CA 1
ATOM 566 C C . GLU A 1 78 ? 10.287 9.872 -4.746 1.00 90.12 78 GLU A C 1
ATOM 568 O O . GLU A 1 78 ? 9.980 9.777 -3.561 1.00 90.12 78 GLU A O 1
ATOM 573 N N . GLU A 1 79 ? 9.377 10.174 -5.679 1.00 90.12 79 GLU A N 1
ATOM 574 C CA . GLU A 1 79 ? 7.956 10.387 -5.354 1.00 90.12 79 GLU A CA 1
ATOM 575 C C . GLU A 1 79 ? 7.330 9.137 -4.734 1.00 90.12 79 GLU A C 1
ATOM 577 O O . GLU A 1 79 ? 6.635 9.232 -3.720 1.00 90.12 79 GLU A O 1
ATOM 582 N N . VAL A 1 80 ? 7.613 7.958 -5.300 1.00 90.62 80 VAL A N 1
ATOM 583 C CA . VAL A 1 80 ? 7.149 6.694 -4.718 1.00 90.62 80 VAL A CA 1
ATOM 584 C C . VAL A 1 80 ? 7.751 6.512 -3.334 1.00 90.62 80 VAL A C 1
ATOM 586 O O . VAL A 1 80 ? 7.018 6.238 -2.391 1.00 90.62 80 VAL A O 1
ATOM 589 N N . ARG A 1 81 ? 9.064 6.690 -3.175 1.00 92.62 81 ARG A N 1
ATOM 590 C CA . ARG A 1 81 ? 9.736 6.514 -1.884 1.00 92.62 81 ARG A CA 1
ATOM 591 C C . ARG A 1 81 ? 9.129 7.417 -0.815 1.00 92.62 81 ARG A C 1
ATOM 593 O O . ARG A 1 81 ? 8.757 6.918 0.243 1.00 92.62 81 ARG A O 1
ATOM 600 N N . GLN A 1 82 ? 8.983 8.707 -1.110 1.00 91.44 82 GLN A N 1
ATOM 601 C CA . GLN A 1 82 ? 8.405 9.697 -0.201 1.00 91.44 82 GLN A CA 1
ATOM 602 C C . GLN A 1 82 ? 6.951 9.376 0.136 1.00 91.44 82 GLN A C 1
ATOM 604 O O . GLN A 1 82 ? 6.574 9.417 1.303 1.00 91.44 82 GLN A O 1
ATOM 609 N N . GLY A 1 83 ? 6.145 8.990 -0.855 1.00 89.19 83 GLY A N 1
ATOM 610 C CA . GLY A 1 83 ? 4.769 8.559 -0.625 1.00 89.19 83 GLY A CA 1
ATOM 611 C C . GLY A 1 83 ? 4.675 7.310 0.255 1.00 89.19 83 GLY A C 1
ATOM 612 O O . GLY A 1 83 ? 3.821 7.238 1.130 1.00 89.19 83 GLY A O 1
ATOM 613 N N . MET A 1 84 ? 5.584 6.350 0.071 1.00 90.94 84 MET A N 1
ATOM 614 C CA . MET A 1 84 ? 5.590 5.088 0.814 1.00 90.94 84 MET A CA 1
ATOM 615 C C . MET A 1 84 ? 5.984 5.251 2.286 1.00 90.94 84 MET A C 1
ATOM 617 O O . MET A 1 84 ? 5.438 4.548 3.138 1.00 90.94 84 MET A O 1
ATOM 621 N N . ILE A 1 85 ? 6.938 6.141 2.580 1.00 92.75 85 ILE A N 1
ATOM 622 C CA . ILE A 1 85 ? 7.442 6.384 3.944 1.00 92.75 85 ILE A CA 1
ATOM 623 C C . ILE A 1 85 ? 6.669 7.479 4.684 1.00 92.75 85 ILE A C 1
ATOM 625 O O . ILE A 1 85 ? 6.902 7.691 5.874 1.00 92.75 85 ILE A O 1
ATOM 629 N N . LYS A 1 86 ? 5.774 8.197 3.997 1.00 91.56 86 LYS A N 1
ATOM 630 C CA . LYS A 1 86 ? 4.943 9.228 4.614 1.00 91.56 86 LYS A CA 1
ATOM 631 C C . LYS A 1 86 ? 4.050 8.599 5.679 1.00 91.56 86 LYS A C 1
ATOM 633 O O . LYS A 1 86 ? 3.297 7.663 5.409 1.00 91.56 86 LYS A O 1
ATOM 638 N N . THR A 1 87 ? 4.133 9.141 6.888 1.00 92.31 87 THR A N 1
ATOM 639 C CA . THR A 1 87 ? 3.330 8.703 8.025 1.00 92.31 87 THR A CA 1
ATOM 640 C C . THR A 1 87 ? 2.070 9.550 8.157 1.00 92.31 87 THR A C 1
ATOM 642 O O . THR A 1 87 ? 2.060 10.754 7.888 1.00 92.31 87 THR A O 1
ATOM 645 N N . TYR A 1 88 ? 0.990 8.905 8.583 1.00 90.94 88 TYR A N 1
ATOM 646 C CA . TYR A 1 88 ? -0.299 9.529 8.844 1.00 90.94 88 TYR A CA 1
ATOM 647 C C . TYR A 1 88 ? -0.707 9.220 10.277 1.00 90.94 88 TYR A C 1
ATOM 649 O O . TYR A 1 88 ? -0.689 8.063 10.689 1.00 90.94 88 TYR A O 1
ATOM 657 N N . SER A 1 89 ? -1.086 10.255 11.027 1.00 91.56 89 SER A N 1
ATOM 658 C CA . SER A 1 89 ? -1.626 10.087 12.377 1.00 91.56 89 SER A CA 1
ATOM 659 C C . SER A 1 89 ? -3.047 9.531 12.309 1.00 91.56 89 SER A C 1
ATOM 661 O O . SER A 1 89 ? -3.880 10.033 11.540 1.00 91.56 89 SER A O 1
ATOM 663 N N . VAL A 1 90 ? -3.308 8.487 13.093 1.00 9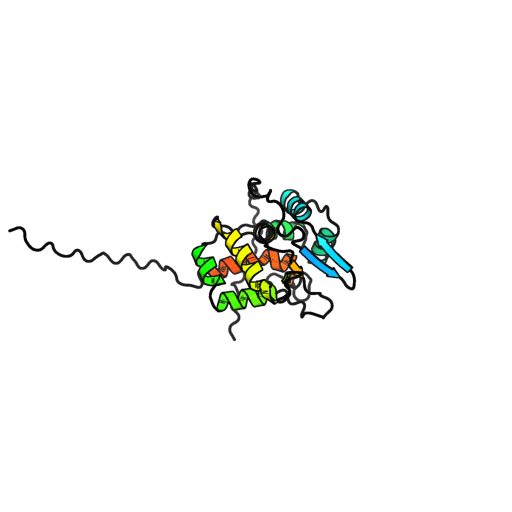0.31 90 VAL A N 1
ATOM 664 C CA . VAL A 1 90 ? -4.581 7.767 13.134 1.00 90.31 90 VAL A CA 1
ATOM 665 C C . VAL A 1 90 ? -4.994 7.428 14.564 1.00 90.31 90 VAL A C 1
ATOM 667 O O . VAL A 1 90 ? -4.160 7.242 15.446 1.00 90.31 90 VAL A O 1
ATOM 670 N N . ASP A 1 91 ? -6.300 7.307 14.784 1.00 91.38 91 ASP A N 1
ATOM 671 C CA . ASP A 1 91 ? -6.865 6.724 15.998 1.00 91.38 91 ASP A CA 1
ATOM 672 C C . ASP A 1 91 ? -7.154 5.241 15.753 1.00 91.38 91 ASP A C 1
ATOM 674 O O . ASP A 1 91 ? -7.998 4.896 14.923 1.00 91.38 91 ASP A O 1
ATOM 678 N N . LEU A 1 92 ? -6.488 4.352 16.496 1.00 90.44 92 LEU A N 1
ATOM 679 C CA . LEU A 1 92 ? -6.673 2.902 16.376 1.00 90.44 92 LEU A CA 1
ATOM 680 C C . LEU A 1 92 ? -8.151 2.500 16.497 1.00 90.44 92 LEU A C 1
ATOM 682 O O . LEU A 1 92 ? -8.614 1.606 15.784 1.00 90.44 92 LEU A O 1
ATOM 686 N N . MET A 1 93 ? -8.906 3.161 17.380 1.00 90.25 93 MET A N 1
ATOM 687 C CA . MET A 1 93 ? -10.327 2.866 17.571 1.00 90.25 93 MET A CA 1
ATOM 688 C C . MET A 1 93 ? -11.171 3.335 16.383 1.00 90.25 93 MET A C 1
ATOM 690 O O . MET A 1 93 ? -12.040 2.585 15.935 1.00 90.25 93 MET A O 1
ATOM 694 N N . GLY A 1 94 ? -10.912 4.528 15.848 1.00 90.00 94 GLY A N 1
ATOM 695 C CA . GLY A 1 94 ? -11.526 5.046 14.624 1.00 90.00 94 GLY A CA 1
ATOM 696 C C . GLY A 1 94 ? -11.233 4.169 13.408 1.00 90.00 94 GLY A C 1
ATOM 697 O O . GLY A 1 94 ? -12.159 3.773 12.697 1.00 90.00 94 GLY A O 1
ATOM 698 N N . VAL A 1 95 ? -9.972 3.773 13.216 1.00 91.88 95 VAL A N 1
ATOM 699 C CA . VAL A 1 95 ? -9.563 2.845 12.150 1.00 91.88 95 VAL A CA 1
ATOM 700 C C . VAL A 1 95 ? -10.272 1.504 12.305 1.00 91.88 95 VAL A C 1
ATOM 702 O O . VAL A 1 95 ? -10.852 1.010 11.342 1.00 91.88 95 VAL A O 1
ATOM 705 N N . SER A 1 96 ? -10.291 0.931 13.511 1.00 92.56 96 SER A N 1
ATOM 706 C CA . SER A 1 96 ? -10.996 -0.325 13.780 1.00 92.56 96 SER A CA 1
ATOM 707 C C . SER A 1 96 ? -12.482 -0.215 13.432 1.00 92.56 96 SER A C 1
ATOM 709 O O . SER A 1 96 ? -12.990 -0.998 12.629 1.00 92.56 96 SER A O 1
ATOM 711 N N . ARG A 1 97 ? -13.177 0.800 13.961 1.00 92.06 97 ARG A N 1
ATOM 712 C CA . ARG A 1 97 ? -14.604 1.026 13.684 1.00 92.06 97 ARG A CA 1
ATOM 713 C C . ARG A 1 97 ? -14.885 1.123 12.193 1.00 92.06 97 ARG A C 1
ATOM 715 O O . ARG A 1 97 ? -15.781 0.434 11.719 1.00 92.06 97 ARG A O 1
ATOM 722 N N . PHE A 1 98 ? -14.087 1.899 11.461 1.00 91.56 98 PHE A N 1
ATOM 723 C CA . PHE A 1 98 ? -14.207 1.994 10.011 1.00 91.56 98 PHE A CA 1
ATOM 724 C C . PHE A 1 98 ? -13.987 0.633 9.341 1.00 91.56 98 PHE A C 1
ATOM 726 O O . PHE A 1 98 ? -14.872 0.150 8.649 1.00 91.56 98 PHE A O 1
ATOM 733 N N . LEU A 1 99 ? -12.852 -0.036 9.568 1.00 92.75 99 LEU A N 1
ATOM 734 C CA . LEU A 1 99 ? -12.497 -1.280 8.865 1.00 92.75 99 LEU A CA 1
ATOM 735 C C . LEU A 1 99 ? -13.455 -2.453 9.134 1.00 92.75 99 LEU A C 1
ATOM 737 O O . LEU A 1 99 ? -13.498 -3.402 8.334 1.00 92.75 99 LEU A O 1
ATOM 741 N N . TYR A 1 100 ? -14.179 -2.418 10.255 1.00 92.38 100 TYR A N 1
ATOM 742 C CA . TYR A 1 100 ? -15.216 -3.386 10.615 1.00 92.38 100 TYR A CA 1
ATOM 743 C C . TYR A 1 100 ? -16.644 -2.938 10.253 1.00 92.38 100 TYR A C 1
ATOM 745 O O . TYR A 1 100 ? -17.541 -3.776 10.326 1.00 92.38 100 TYR A O 1
ATOM 753 N N . SER A 1 101 ? -16.865 -1.690 9.822 1.00 91.25 101 SER A N 1
ATOM 754 C CA . SER A 1 101 ? -18.164 -1.231 9.310 1.00 91.25 101 SER A CA 1
ATOM 755 C C . SER A 1 101 ? -18.461 -1.800 7.920 1.00 91.25 101 SER A C 1
ATOM 757 O O . SER A 1 101 ? -17.560 -2.259 7.209 1.00 91.25 101 SER A O 1
ATOM 759 N N . ASP A 1 102 ? -19.723 -1.738 7.491 1.00 90.19 102 ASP A N 1
ATOM 760 C CA . ASP A 1 102 ? -20.134 -2.185 6.156 1.00 90.19 102 ASP A CA 1
ATOM 761 C C . ASP A 1 102 ? -19.405 -1.417 5.040 1.00 90.19 102 ASP A C 1
ATOM 763 O O . ASP A 1 102 ? -19.014 -2.000 4.021 1.00 90.19 102 ASP A O 1
ATOM 767 N N . GLU A 1 103 ? -19.182 -0.117 5.230 1.00 87.75 103 GLU A N 1
ATOM 768 C CA . GLU A 1 103 ? -18.412 0.754 4.339 1.00 87.75 103 GLU A CA 1
ATOM 769 C C . GLU A 1 103 ? -16.944 0.334 4.296 1.00 87.75 103 GLU A C 1
ATOM 771 O O . GLU A 1 103 ? -16.390 0.193 3.204 1.00 87.75 103 GLU A O 1
ATOM 776 N N . GLY A 1 104 ? -16.323 0.060 5.446 1.00 87.38 104 GLY A N 1
ATOM 777 C CA . GLY A 1 104 ? -14.945 -0.424 5.497 1.00 87.38 104 GLY A CA 1
ATOM 778 C C . GLY A 1 104 ? -14.774 -1.805 4.880 1.00 87.38 104 GLY A C 1
ATOM 779 O O . GLY A 1 104 ? -13.791 -2.051 4.181 1.00 87.38 104 GLY A O 1
ATOM 780 N N . VAL A 1 105 ? -15.743 -2.712 5.043 1.00 90.50 105 VAL A N 1
ATOM 781 C CA . VAL A 1 105 ? -15.721 -4.013 4.355 1.00 90.50 105 VAL A CA 1
ATOM 782 C C . VAL A 1 105 ? -15.808 -3.828 2.840 1.00 90.50 105 VAL A C 1
ATOM 784 O O . VAL A 1 105 ? -15.063 -4.483 2.106 1.00 90.50 105 VAL A O 1
ATOM 787 N N . LYS A 1 106 ? -16.684 -2.942 2.349 1.00 88.88 106 LYS A N 1
ATOM 788 C CA . LYS A 1 106 ? -16.766 -2.608 0.914 1.00 88.88 106 LYS A CA 1
ATOM 789 C C . LYS A 1 106 ? -15.461 -1.992 0.417 1.00 88.88 106 LYS A C 1
ATOM 791 O O . LYS A 1 106 ? -14.962 -2.414 -0.624 1.00 88.88 106 LYS A O 1
ATOM 796 N N . PHE A 1 107 ? -14.885 -1.064 1.180 1.00 87.06 107 PHE A N 1
ATOM 797 C CA . PHE A 1 107 ? -13.581 -0.472 0.905 1.00 87.06 107 PHE A CA 1
ATOM 798 C C . PHE A 1 107 ? -12.506 -1.554 0.775 1.00 87.06 107 PHE A C 1
ATOM 800 O O . PHE A 1 107 ? -11.876 -1.651 -0.272 1.00 87.06 107 PHE A O 1
ATOM 807 N N . LEU A 1 108 ? -12.349 -2.431 1.768 1.00 88.88 108 LEU A N 1
ATOM 808 C CA . LEU A 1 108 ? -11.339 -3.493 1.756 1.00 88.88 108 LEU A CA 1
ATOM 809 C C . LEU A 1 108 ? -11.533 -4.474 0.596 1.00 88.88 108 LEU A C 1
ATOM 811 O O . LEU A 1 108 ? -10.555 -4.858 -0.042 1.00 88.88 108 LEU A O 1
ATOM 815 N N . LYS A 1 109 ? -12.774 -4.859 0.275 1.00 86.88 109 LYS A N 1
ATOM 816 C CA . LYS A 1 109 ? -13.074 -5.685 -0.910 1.00 86.88 109 LYS A CA 1
ATOM 817 C C . LYS A 1 109 ? -12.640 -4.986 -2.198 1.00 86.88 109 LYS A C 1
ATOM 819 O O . LYS A 1 109 ? -12.040 -5.614 -3.066 1.00 86.88 109 LYS A O 1
ATOM 824 N N . ASN A 1 110 ? -12.892 -3.684 -2.299 1.00 83.19 110 ASN A N 1
ATOM 825 C CA . ASN A 1 110 ? -12.491 -2.885 -3.450 1.00 83.19 110 ASN A CA 1
ATOM 826 C C . ASN A 1 110 ? -10.960 -2.762 -3.557 1.00 83.19 110 ASN A C 1
ATOM 828 O O . ASN A 1 110 ? -10.400 -2.928 -4.639 1.00 83.19 110 ASN A O 1
ATOM 832 N N . GLN A 1 111 ? -10.270 -2.540 -2.433 1.00 81.81 111 GLN A N 1
ATOM 833 C CA . GLN A 1 111 ? -8.804 -2.475 -2.381 1.00 81.81 111 GLN A CA 1
ATOM 834 C C . GLN A 1 111 ? -8.149 -3.825 -2.713 1.00 81.81 111 GLN A C 1
ATOM 836 O O . GLN A 1 111 ? -7.096 -3.868 -3.337 1.00 81.81 111 GLN A O 1
ATOM 841 N N . THR A 1 112 ? -8.792 -4.937 -2.351 1.00 82.75 112 THR A N 1
ATOM 842 C CA . THR A 1 112 ? -8.254 -6.295 -2.550 1.00 82.75 112 THR A CA 1
ATOM 843 C C . THR A 1 112 ? -8.749 -6.996 -3.814 1.00 82.75 112 THR A C 1
ATOM 845 O O . THR A 1 112 ? -8.400 -8.148 -4.063 1.00 82.75 112 THR A O 1
ATOM 848 N N . THR A 1 113 ? -9.523 -6.306 -4.657 1.00 78.38 113 THR A N 1
ATOM 849 C CA . THR A 1 113 ? -10.040 -6.869 -5.919 1.00 78.38 113 THR A CA 1
ATOM 850 C C . THR A 1 113 ? -8.906 -7.287 -6.856 1.00 78.38 113 THR A C 1
ATOM 852 O O . THR A 1 113 ? -8.951 -8.362 -7.450 1.00 78.38 113 THR A O 1
ATOM 855 N N . SER A 1 114 ? -7.869 -6.453 -6.946 1.00 73.31 114 SER A N 1
ATOM 856 C CA . SER A 1 114 ? -6.716 -6.665 -7.827 1.00 73.31 114 SER A CA 1
ATOM 857 C C . SER A 1 114 ? -5.432 -6.967 -7.052 1.00 73.31 114 SER A C 1
ATOM 859 O O . SER A 1 114 ? -4.384 -7.129 -7.667 1.00 73.31 114 SER A O 1
ATOM 861 N N . TYR A 1 115 ? -5.483 -7.034 -5.719 1.00 77.94 115 TYR A N 1
ATOM 862 C CA . TYR A 1 115 ? -4.326 -7.291 -4.866 1.00 77.94 115 TYR A CA 1
ATOM 863 C C . TYR A 1 115 ? -4.705 -8.243 -3.728 1.00 77.94 115 TYR A C 1
ATOM 865 O O . TYR A 1 115 ? -5.416 -7.874 -2.793 1.00 77.94 115 TYR A O 1
ATOM 873 N N . PHE A 1 116 ? -4.264 -9.497 -3.829 1.00 76.44 116 PHE A N 1
ATOM 874 C CA . PHE A 1 116 ? -4.726 -10.584 -2.962 1.00 76.44 116 PHE A CA 1
ATOM 875 C C . PHE A 1 116 ? -3.597 -11.557 -2.575 1.00 76.44 116 PHE A C 1
ATOM 877 O O . PHE A 1 116 ? -2.556 -11.594 -3.238 1.00 76.44 116 PHE A O 1
ATOM 884 N N . PRO A 1 117 ? -3.765 -12.356 -1.500 1.00 79.88 117 PRO A N 1
ATOM 885 C CA . PRO A 1 117 ? -2.823 -13.395 -1.101 1.00 79.88 117 PRO A CA 1
ATOM 886 C C . PRO A 1 117 ? -2.505 -14.358 -2.241 1.00 79.88 117 PRO A C 1
ATOM 888 O O . PRO A 1 117 ? -3.408 -14.938 -2.841 1.00 79.88 117 PRO A O 1
ATOM 891 N N . TYR A 1 118 ? -1.219 -14.591 -2.497 1.00 75.31 118 TYR A N 1
ATOM 892 C CA . TYR A 1 118 ? -0.766 -15.417 -3.618 1.00 75.31 118 TYR A CA 1
ATOM 893 C C . TYR A 1 118 ? -1.336 -16.846 -3.578 1.00 75.31 118 TYR A C 1
ATOM 895 O O . TYR A 1 118 ? -1.773 -17.359 -4.602 1.00 75.31 118 TYR A O 1
ATOM 903 N N . TRP A 1 119 ? -1.368 -17.465 -2.392 1.00 70.81 119 TRP A N 1
ATOM 904 C CA . TRP A 1 119 ? -1.884 -18.827 -2.195 1.00 70.81 119 TRP A CA 1
ATOM 905 C C . TRP A 1 119 ? -3.341 -18.868 -1.713 1.00 70.81 119 TRP A C 1
ATOM 907 O O . TRP A 1 119 ? -4.071 -19.793 -2.049 1.00 70.81 119 TRP A O 1
ATOM 917 N N . GLY A 1 120 ? -3.768 -17.871 -0.929 1.00 66.81 120 GLY A N 1
ATOM 918 C CA . GLY A 1 120 ? -5.122 -17.801 -0.355 1.00 66.81 120 GLY A CA 1
ATOM 919 C C . GLY A 1 120 ? -6.182 -17.219 -1.295 1.00 66.81 120 GLY A C 1
ATOM 920 O O . GLY A 1 120 ? -7.379 -17.303 -1.003 1.00 66.81 120 GLY A O 1
ATOM 921 N N . MET A 1 121 ? -5.750 -16.641 -2.422 1.00 71.56 121 MET A N 1
ATOM 922 C CA . MET A 1 121 ? -6.600 -15.964 -3.403 1.00 71.56 121 MET A CA 1
ATOM 923 C C . MET A 1 121 ? -7.548 -14.947 -2.731 1.00 71.56 121 MET A C 1
ATOM 925 O O . MET A 1 121 ? -7.265 -14.423 -1.653 1.00 71.56 121 MET A O 1
ATOM 929 N N . THR A 1 122 ? -8.688 -14.645 -3.350 1.00 71.94 122 THR A N 1
ATOM 930 C CA . THR A 1 122 ? -9.631 -13.611 -2.887 1.00 71.94 122 THR A CA 1
ATOM 931 C C . THR A 1 122 ? -10.312 -13.922 -1.546 1.00 71.94 122 THR A C 1
ATOM 933 O O . THR A 1 122 ? -10.842 -13.021 -0.897 1.00 71.94 122 THR A O 1
ATOM 936 N N . SER A 1 123 ? -10.285 -15.181 -1.095 1.00 76.00 123 SER A N 1
ATOM 937 C CA . SER A 1 123 ? -11.044 -15.653 0.075 1.00 76.00 123 SER A CA 1
ATOM 938 C C . SER A 1 123 ? -10.575 -15.061 1.410 1.00 76.00 123 SER A C 1
ATOM 940 O O . SER A 1 123 ? -11.384 -14.852 2.313 1.00 76.00 123 SER A O 1
ATOM 942 N N . THR A 1 124 ? -9.282 -14.754 1.522 1.00 82.69 124 THR A N 1
ATOM 943 C CA . THR A 1 124 ? -8.648 -14.236 2.746 1.00 82.69 124 THR A CA 1
ATOM 944 C C . THR A 1 124 ? -8.088 -12.826 2.579 1.00 82.69 124 THR A C 1
ATOM 946 O O . THR A 1 124 ? -7.407 -12.318 3.469 1.00 82.69 124 THR A O 1
ATOM 949 N N . SER A 1 125 ? -8.352 -12.165 1.446 1.00 84.50 125 SER A N 1
ATOM 950 C CA . SER A 1 125 ? -7.687 -10.898 1.119 1.00 84.50 125 SER A CA 1
ATOM 951 C C . SER A 1 125 ? -8.106 -9.754 2.031 1.00 84.50 125 SER A C 1
ATOM 953 O O . SER A 1 125 ? -7.256 -9.009 2.512 1.00 84.50 125 SER A O 1
ATOM 955 N N . VAL A 1 126 ? -9.406 -9.651 2.317 1.00 89.38 126 VAL A N 1
ATOM 956 C CA . VAL A 1 126 ? -9.958 -8.627 3.215 1.00 89.38 126 VAL A CA 1
ATOM 957 C C . VAL A 1 126 ? -9.350 -8.760 4.608 1.00 89.38 126 VAL A C 1
ATOM 959 O O . VAL A 1 126 ? -8.943 -7.765 5.200 1.00 89.38 126 VAL A O 1
ATOM 962 N N . GLN A 1 127 ? -9.261 -9.986 5.119 1.00 90.19 127 GLN A N 1
ATOM 963 C CA . GLN A 1 127 ? -8.708 -10.280 6.435 1.00 90.19 127 GLN A CA 1
ATOM 964 C C . GLN A 1 127 ? -7.213 -9.971 6.479 1.00 90.19 127 GLN A C 1
ATOM 966 O O . GLN A 1 127 ? -6.778 -9.317 7.421 1.00 90.19 127 GLN A O 1
ATOM 971 N N . ALA A 1 128 ? -6.455 -10.374 5.454 1.00 88.88 128 ALA A N 1
ATOM 972 C CA . ALA A 1 128 ? -5.018 -10.126 5.378 1.00 88.88 128 ALA A CA 1
ATOM 973 C C . ALA A 1 128 ? -4.684 -8.627 5.348 1.00 88.88 128 ALA A C 1
ATOM 975 O O . ALA A 1 128 ? -3.809 -8.169 6.084 1.00 88.88 128 ALA A O 1
ATOM 976 N N . LEU A 1 129 ? -5.407 -7.849 4.535 1.00 90.19 129 LEU A N 1
ATOM 977 C CA . LEU A 1 129 ? -5.200 -6.404 4.461 1.00 90.19 129 LEU A CA 1
ATOM 978 C C . LEU A 1 129 ? -5.648 -5.712 5.754 1.00 90.19 129 LEU A C 1
ATOM 980 O O . LEU A 1 129 ? -4.926 -4.871 6.285 1.00 90.19 129 LEU A O 1
ATOM 984 N N . ARG A 1 130 ? -6.808 -6.095 6.302 1.00 93.69 130 ARG A N 1
ATOM 985 C CA . ARG A 1 130 ? -7.299 -5.542 7.570 1.00 93.69 130 ARG A CA 1
ATOM 986 C C . ARG A 1 130 ? -6.310 -5.781 8.704 1.00 93.69 130 ARG A C 1
ATOM 988 O O . ARG A 1 130 ? -6.032 -4.850 9.451 1.00 93.69 130 ARG A O 1
ATOM 995 N N . SER A 1 131 ? -5.792 -7.002 8.850 1.00 92.69 131 SER A N 1
ATOM 996 C CA . SER A 1 131 ? -4.854 -7.323 9.929 1.00 92.69 131 SER A CA 1
ATOM 997 C C . SER A 1 131 ? -3.564 -6.525 9.810 1.00 92.69 131 SER A C 1
ATOM 999 O O . SER A 1 131 ? -3.064 -6.058 10.825 1.00 92.69 131 SER A O 1
ATOM 1001 N N . ALA A 1 132 ? -3.063 -6.318 8.591 1.00 92.06 132 ALA A N 1
ATOM 1002 C CA . ALA A 1 132 ? -1.867 -5.515 8.364 1.00 92.06 132 ALA A CA 1
ATOM 1003 C C . ALA A 1 132 ? -2.084 -4.046 8.744 1.00 92.06 132 ALA A C 1
ATOM 1005 O O . ALA A 1 132 ? -1.266 -3.480 9.458 1.00 92.06 132 ALA A O 1
ATOM 1006 N N . ILE A 1 133 ? -3.217 -3.450 8.348 1.00 92.81 133 ILE A N 1
ATOM 1007 C CA . ILE A 1 133 ? -3.559 -2.066 8.716 1.00 92.81 133 ILE A CA 1
ATOM 1008 C C . ILE A 1 133 ? -3.731 -1.926 10.233 1.00 92.81 133 ILE A C 1
ATOM 1010 O O . ILE A 1 133 ? -3.223 -0.980 10.822 1.00 92.81 133 ILE A O 1
ATOM 1014 N N . MET A 1 134 ? -4.426 -2.868 10.876 1.00 93.88 134 MET A N 1
ATOM 1015 C CA . MET A 1 134 ? -4.645 -2.849 12.327 1.00 93.88 134 MET A CA 1
ATOM 1016 C C . MET A 1 134 ? -3.351 -3.041 13.119 1.00 93.88 134 MET A C 1
ATOM 1018 O O . MET A 1 134 ? -3.148 -2.373 14.129 1.00 93.88 134 MET A O 1
ATOM 1022 N N . ALA A 1 135 ? -2.477 -3.942 12.665 1.00 92.81 135 ALA A N 1
ATOM 1023 C CA . ALA A 1 135 ? -1.146 -4.096 13.234 1.00 92.81 135 ALA A CA 1
ATOM 1024 C C . ALA A 1 135 ? -0.304 -2.836 13.000 1.00 92.81 135 ALA A C 1
ATOM 1026 O O . ALA A 1 135 ? 0.578 -2.530 13.806 1.00 92.81 135 ALA A O 1
ATOM 1027 N N . ASP A 1 136 ? -0.551 -2.116 11.900 1.00 92.75 136 ASP A N 1
ATOM 1028 C CA . ASP A 1 136 ? 0.149 -0.876 11.619 1.00 92.75 136 ASP A CA 1
ATOM 1029 C C . ASP A 1 136 ? -0.250 0.256 12.548 1.00 92.75 136 ASP A C 1
ATOM 1031 O O . ASP A 1 136 ? 0.595 0.742 13.286 1.00 92.75 136 ASP A O 1
ATOM 1035 N N . ALA A 1 137 ? -1.549 0.527 12.625 1.00 93.19 137 ALA A N 1
ATOM 1036 C CA . ALA A 1 137 ? -2.147 1.601 13.412 1.00 93.19 137 ALA A CA 1
ATOM 1037 C C . ALA A 1 137 ? -1.960 1.484 14.939 1.00 93.19 137 ALA A C 1
ATOM 1039 O O . ALA A 1 137 ? -2.433 2.348 15.678 1.00 93.19 137 ALA A O 1
ATOM 1040 N N . ALA A 1 138 ? -1.332 0.416 15.438 1.00 92.00 138 ALA A N 1
ATOM 1041 C CA . ALA A 1 138 ? -1.207 0.126 16.865 1.00 92.00 138 ALA A CA 1
ATOM 1042 C C . ALA A 1 138 ? -0.441 1.206 17.652 1.00 92.00 138 ALA A C 1
ATOM 1044 O O . ALA A 1 138 ? -0.702 1.391 18.840 1.00 92.00 138 ALA A O 1
ATOM 1045 N N . ASP A 1 139 ? 0.476 1.924 17.004 1.00 90.94 139 ASP A N 1
ATOM 1046 C CA . ASP A 1 139 ? 1.243 3.034 17.584 1.00 90.94 139 ASP A CA 1
ATOM 1047 C C . ASP A 1 139 ? 0.628 4.420 17.292 1.00 90.94 139 ASP A C 1
ATOM 1049 O O . ASP A 1 139 ? 1.231 5.450 17.599 1.00 90.94 139 ASP A O 1
ATOM 1053 N N . GLY A 1 140 ? -0.584 4.457 16.725 1.00 91.50 140 GLY A N 1
ATOM 1054 C CA . GLY A 1 140 ? -1.271 5.687 16.328 1.00 91.50 140 GLY A CA 1
ATOM 1055 C C . GLY A 1 140 ? -0.756 6.291 15.020 1.00 91.50 140 GLY A C 1
ATOM 1056 O O . GLY A 1 140 ? -1.120 7.419 14.679 1.00 91.50 140 GLY A O 1
ATOM 1057 N N . GLN A 1 141 ? 0.089 5.575 14.276 1.00 93.00 141 GLN A N 1
ATOM 1058 C CA . GLN A 1 141 ? 0.566 5.994 12.966 1.00 93.00 141 GLN A CA 1
ATOM 1059 C C . GLN A 1 141 ? 0.370 4.884 11.940 1.00 93.00 141 GLN A C 1
ATOM 1061 O O . GLN A 1 141 ? 0.358 3.701 12.260 1.00 93.00 141 GLN A O 1
ATOM 1066 N N . ILE A 1 142 ? 0.206 5.274 10.680 1.00 92.62 142 ILE A N 1
ATOM 1067 C CA . ILE A 1 142 ? 0.258 4.335 9.561 1.00 92.62 142 ILE A CA 1
ATOM 1068 C C . ILE A 1 142 ? 1.120 4.873 8.431 1.00 92.62 142 ILE A C 1
ATOM 1070 O O . ILE A 1 142 ? 1.148 6.079 8.172 1.00 92.62 142 ILE A O 1
ATOM 1074 N N . SER A 1 143 ? 1.784 3.969 7.721 1.00 92.81 143 SER A N 1
ATOM 1075 C CA . SER A 1 143 ? 2.469 4.266 6.463 1.00 92.81 143 SER A CA 1
ATOM 1076 C C . SER A 1 143 ? 2.354 3.091 5.503 1.00 92.81 143 SER A C 1
ATOM 1078 O O . SER A 1 143 ? 2.159 1.944 5.907 1.00 92.81 143 SER A O 1
ATOM 1080 N N . SER A 1 144 ? 2.505 3.340 4.207 1.00 91.56 144 SER A N 1
ATOM 1081 C CA . SER A 1 144 ? 2.431 2.266 3.215 1.00 91.56 144 SER A CA 1
ATOM 1082 C C . SER A 1 144 ? 3.557 1.253 3.408 1.00 91.56 144 SER A C 1
ATOM 1084 O O . SER A 1 144 ? 3.334 0.051 3.264 1.00 91.56 144 SER A O 1
ATOM 1086 N N . ALA A 1 145 ? 4.756 1.727 3.760 1.00 90.62 145 ALA A N 1
ATOM 1087 C CA . ALA A 1 145 ? 5.924 0.893 4.019 1.00 90.62 145 ALA A CA 1
ATOM 1088 C C . ALA A 1 145 ? 5.720 -0.049 5.217 1.00 90.62 145 ALA A C 1
ATOM 1090 O O . ALA A 1 145 ? 6.087 -1.224 5.150 1.00 90.62 145 ALA A O 1
ATOM 1091 N N . THR A 1 146 ? 5.110 0.433 6.299 1.00 90.38 146 THR A N 1
ATOM 1092 C CA . THR A 1 146 ? 4.908 -0.357 7.521 1.00 90.38 146 THR A CA 1
ATOM 1093 C C . THR A 1 146 ? 3.675 -1.260 7.436 1.00 90.38 146 THR A C 1
ATOM 1095 O O . THR A 1 146 ? 3.768 -2.419 7.842 1.00 90.38 146 THR A O 1
ATOM 1098 N N . ILE A 1 147 ? 2.587 -0.832 6.776 1.00 90.62 147 ILE A N 1
ATOM 1099 C CA . ILE A 1 147 ? 1.476 -1.727 6.384 1.00 90.62 147 ILE A CA 1
ATOM 1100 C C . ILE A 1 147 ? 2.010 -2.884 5.536 1.00 90.62 147 ILE A C 1
ATOM 1102 O O . ILE A 1 147 ? 1.671 -4.041 5.779 1.00 90.62 147 ILE A O 1
ATOM 1106 N N . MET A 1 148 ? 2.864 -2.585 4.551 1.00 89.75 148 MET A N 1
ATOM 1107 C CA . MET A 1 148 ? 3.494 -3.596 3.701 1.00 89.75 148 MET A CA 1
ATOM 1108 C C . MET A 1 148 ? 4.322 -4.591 4.523 1.00 89.75 148 MET A C 1
ATOM 1110 O O . MET A 1 148 ? 4.201 -5.795 4.314 1.00 89.75 148 MET A O 1
ATOM 1114 N N . ALA A 1 149 ? 5.121 -4.103 5.474 1.00 88.62 149 ALA A N 1
ATOM 1115 C CA . ALA A 1 149 ? 5.943 -4.942 6.346 1.00 88.62 149 ALA A CA 1
ATOM 1116 C C . ALA A 1 149 ? 5.126 -5.820 7.311 1.00 88.62 149 ALA A C 1
ATOM 1118 O O . ALA A 1 149 ? 5.618 -6.848 7.766 1.00 88.62 149 ALA A O 1
ATOM 1119 N N . LYS A 1 150 ? 3.888 -5.425 7.626 1.00 90.38 150 LYS A N 1
ATOM 1120 C CA . LYS A 1 150 ? 2.984 -6.134 8.547 1.00 90.38 150 LYS A CA 1
ATOM 1121 C C . LYS A 1 150 ? 1.994 -7.060 7.830 1.00 90.38 150 LYS A C 1
ATOM 1123 O O . LYS A 1 150 ? 1.054 -7.563 8.450 1.00 90.38 150 LYS A O 1
ATOM 1128 N N . LEU A 1 151 ? 2.175 -7.297 6.528 1.00 87.94 151 LEU A N 1
ATOM 1129 C CA . LEU A 1 151 ? 1.346 -8.235 5.775 1.00 87.94 151 LEU A CA 1
ATOM 1130 C C . LEU A 1 151 ? 1.521 -9.674 6.294 1.00 87.94 151 LEU A C 1
ATOM 1132 O O . LEU A 1 151 ? 2.640 -10.175 6.359 1.00 87.94 151 LEU A O 1
ATOM 1136 N N . PRO A 1 152 ? 0.428 -10.406 6.578 1.00 85.69 152 PRO A N 1
ATOM 1137 C CA . PRO A 1 152 ? 0.514 -11.766 7.114 1.00 85.69 152 PRO A CA 1
ATOM 1138 C C . PRO A 1 152 ? 0.850 -12.824 6.049 1.00 85.69 152 PRO A C 1
ATOM 1140 O O . PRO A 1 152 ? 0.917 -14.016 6.341 1.00 85.69 152 PRO A O 1
ATOM 1143 N N . THR A 1 153 ? 0.980 -12.438 4.780 1.00 82.81 153 THR A N 1
ATOM 1144 C CA . THR A 1 153 ? 1.264 -13.359 3.678 1.00 82.81 153 THR A CA 1
ATOM 1145 C C . THR A 1 153 ? 1.777 -12.604 2.458 1.00 82.81 153 THR A C 1
ATOM 1147 O O . THR A 1 153 ? 1.567 -11.401 2.322 1.00 82.81 153 THR A O 1
ATOM 1150 N N . ASN A 1 154 ? 2.405 -13.330 1.534 1.00 82.06 154 ASN A N 1
ATOM 1151 C CA . ASN A 1 154 ? 2.815 -12.777 0.250 1.00 82.06 154 ASN A CA 1
ATOM 1152 C C . ASN A 1 154 ? 1.575 -12.423 -0.567 1.00 82.06 154 ASN A C 1
ATOM 1154 O O . ASN A 1 154 ? 0.762 -13.297 -0.893 1.00 82.06 154 ASN A O 1
ATOM 1158 N N . MET A 1 155 ? 1.454 -11.157 -0.933 1.00 79.88 155 MET A N 1
ATOM 1159 C CA . MET A 1 155 ? 0.362 -10.670 -1.760 1.00 79.88 155 MET A CA 1
ATOM 1160 C C . MET A 1 155 ? 0.847 -10.423 -3.188 1.00 79.88 155 MET A C 1
ATOM 1162 O O . MET A 1 155 ? 2.036 -10.238 -3.457 1.00 79.88 155 MET A O 1
ATOM 1166 N N . ARG A 1 156 ? -0.082 -10.494 -4.136 1.00 78.12 156 ARG A N 1
ATOM 1167 C CA . ARG A 1 156 ? 0.202 -10.361 -5.560 1.00 78.12 156 ARG A CA 1
ATOM 1168 C C . ARG A 1 156 ? -0.822 -9.459 -6.221 1.00 78.12 156 ARG A C 1
ATOM 1170 O O . ARG A 1 156 ? -2.019 -9.570 -5.968 1.00 78.12 156 ARG A O 1
ATOM 1177 N N . LEU A 1 157 ? -0.323 -8.638 -7.137 1.00 76.31 157 LEU A N 1
ATOM 1178 C CA . LEU A 1 157 ? -1.125 -7.920 -8.104 1.00 76.31 157 LEU A CA 1
ATOM 1179 C C . LEU A 1 157 ? -1.673 -8.884 -9.159 1.00 76.31 157 LEU A C 1
ATOM 1181 O O . LEU A 1 157 ? -0.915 -9.557 -9.871 1.00 76.31 157 LEU A O 1
ATOM 1185 N N . ALA A 1 158 ? -2.993 -8.938 -9.249 1.00 64.31 158 ALA A N 1
ATOM 1186 C CA . ALA A 1 158 ? -3.715 -9.599 -10.312 1.00 64.31 158 ALA A CA 1
ATOM 1187 C C . ALA A 1 158 ? -3.441 -8.867 -11.633 1.00 64.31 158 ALA A C 1
ATOM 1189 O O . ALA A 1 158 ? -3.460 -7.642 -11.703 1.00 64.31 158 ALA A O 1
ATOM 1190 N N . ASP A 1 159 ? -3.106 -9.651 -12.646 1.00 56.91 159 ASP A N 1
ATOM 1191 C CA . ASP A 1 159 ? -2.457 -9.250 -13.888 1.00 56.91 159 ASP A CA 1
ATOM 1192 C C . ASP A 1 159 ? -3.081 -8.031 -14.606 1.00 56.91 159 ASP A C 1
ATOM 1194 O O . ASP A 1 159 ? -4.299 -7.929 -14.750 1.00 56.91 159 ASP A O 1
ATOM 1198 N N . THR A 1 160 ? -2.220 -7.159 -15.138 1.00 50.88 160 THR A N 1
ATOM 1199 C CA . THR A 1 160 ? -2.547 -6.101 -16.108 1.00 50.88 160 THR A CA 1
ATOM 1200 C C . THR A 1 160 ? -2.840 -6.647 -17.516 1.00 50.88 160 THR A C 1
ATOM 1202 O O . THR A 1 160 ? -3.223 -5.880 -18.396 1.00 50.88 160 THR A O 1
ATOM 1205 N N . CYS A 1 161 ? -2.718 -7.961 -17.744 1.00 46.78 161 CYS A N 1
ATOM 1206 C CA . CYS A 1 161 ? -3.015 -8.647 -19.010 1.00 46.78 161 CYS A CA 1
ATOM 1207 C C . CYS A 1 161 ? -4.443 -9.239 -19.072 1.00 46.78 161 CYS A C 1
ATOM 1209 O O . CYS A 1 161 ? -4.652 -10.347 -19.563 1.00 46.78 161 CYS A O 1
ATOM 1211 N N . GLY A 1 162 ? -5.446 -8.509 -18.573 1.00 44.72 162 GLY A N 1
ATOM 1212 C CA . GLY A 1 162 ? -6.862 -8.734 -18.912 1.00 44.72 162 GLY A CA 1
ATOM 1213 C C . GLY A 1 162 ? -7.592 -9.885 -18.207 1.00 44.72 162 GLY A C 1
ATOM 1214 O O . GLY A 1 162 ? -8.758 -10.118 -18.506 1.00 44.72 162 GLY A O 1
ATOM 1215 N N . THR A 1 163 ? -6.961 -10.590 -17.258 1.00 43.06 163 THR A N 1
ATOM 1216 C CA . THR A 1 163 ? -7.657 -11.601 -16.421 1.00 43.06 163 THR A CA 1
ATOM 1217 C C . THR A 1 163 ? -8.426 -10.955 -15.261 1.00 43.06 163 THR A C 1
ATOM 1219 O O . THR A 1 163 ? -9.414 -11.494 -14.773 1.00 43.06 163 THR A O 1
ATOM 1222 N N . TYR A 1 164 ? -7.986 -9.770 -14.841 1.00 47.59 164 TYR A N 1
ATOM 1223 C CA . TYR A 1 164 ? -8.637 -8.919 -13.853 1.00 47.59 164 TYR A CA 1
ATOM 1224 C C . TYR A 1 164 ? -8.746 -7.517 -14.453 1.00 47.59 164 TYR A C 1
ATOM 1226 O O . TYR A 1 164 ? -7.981 -7.169 -15.352 1.00 47.59 164 TYR A O 1
ATOM 1234 N N . THR A 1 165 ? -9.692 -6.701 -13.990 1.00 46.84 165 THR A N 1
ATOM 1235 C CA . THR A 1 165 ? -10.001 -5.393 -14.603 1.00 46.84 165 THR A CA 1
ATOM 1236 C C . THR A 1 165 ? -8.846 -4.386 -14.543 1.00 46.84 165 THR A C 1
ATOM 1238 O O . THR A 1 165 ? -8.983 -3.281 -15.060 1.00 46.84 165 THR A O 1
ATOM 1241 N N . GLY A 1 166 ? -7.724 -4.726 -13.892 1.00 46.44 166 GLY A N 1
ATOM 1242 C CA . GLY A 1 166 ? -6.561 -3.853 -13.725 1.00 46.44 166 GLY A CA 1
ATOM 1243 C C . GLY A 1 166 ? -6.857 -2.606 -12.890 1.00 46.44 166 GLY A C 1
ATOM 1244 O O . GLY A 1 166 ? -5.980 -1.760 -12.724 1.00 46.44 166 GLY A O 1
ATOM 1245 N N . ALA A 1 167 ? -8.078 -2.492 -12.356 1.00 54.41 167 ALA A N 1
ATOM 1246 C CA . ALA A 1 167 ? -8.498 -1.396 -11.513 1.00 54.41 167 ALA A CA 1
ATOM 1247 C C . ALA A 1 167 ? -7.710 -1.481 -10.206 1.00 54.41 167 ALA A C 1
ATOM 1249 O O . ALA A 1 167 ? -8.000 -2.300 -9.330 1.00 54.41 167 ALA A O 1
ATOM 1250 N N . GLN A 1 168 ? -6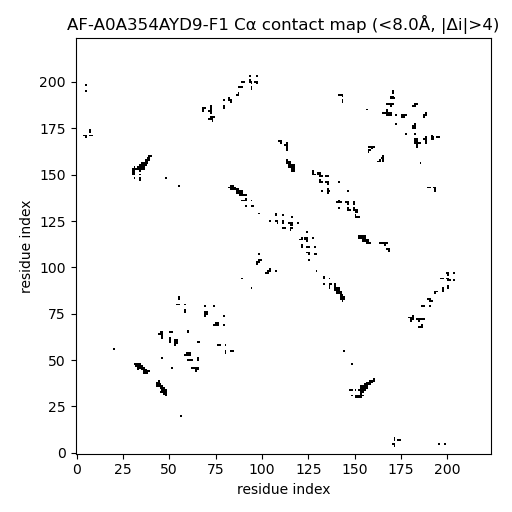.676 -0.652 -10.103 1.00 58.19 168 GLN A N 1
ATOM 1251 C CA . GLN A 1 168 ? -6.174 -0.228 -8.811 1.00 58.19 168 GLN A CA 1
ATOM 1252 C C . GLN A 1 168 ? -7.100 0.890 -8.381 1.00 58.19 168 GLN A C 1
ATOM 1254 O O . GLN A 1 168 ? -7.165 1.940 -9.017 1.00 58.19 168 GLN A O 1
ATOM 1259 N N . ASN A 1 169 ? -7.875 0.640 -7.334 1.00 61.31 169 ASN A N 1
ATOM 1260 C CA . ASN A 1 169 ? -8.753 1.647 -6.763 1.00 61.31 169 ASN A CA 1
ATOM 1261 C C . ASN A 1 169 ? -7.913 2.613 -5.932 1.00 61.31 169 ASN A C 1
ATOM 1263 O O . ASN A 1 169 ? -8.016 2.650 -4.706 1.00 61.31 169 ASN A O 1
ATOM 1267 N N . VAL A 1 170 ? -7.042 3.352 -6.625 1.00 63.16 170 VAL A N 1
ATOM 1268 C CA . VAL A 1 170 ? -6.290 4.461 -6.061 1.00 63.16 170 VAL A CA 1
ATOM 1269 C C . VAL A 1 170 ? -7.315 5.406 -5.463 1.00 63.16 170 VAL A C 1
ATOM 1271 O O . VAL A 1 170 ? -8.211 5.888 -6.156 1.00 63.16 170 VAL A O 1
ATOM 1274 N N . CYS A 1 171 ? -7.203 5.638 -4.161 1.00 66.50 171 CYS A N 1
ATOM 1275 C CA . CYS A 1 171 ? -8.156 6.441 -3.407 1.00 66.50 171 CYS A CA 1
ATOM 1276 C C . CYS A 1 171 ? -8.149 7.938 -3.750 1.00 66.50 171 CYS A C 1
ATOM 1278 O O . CYS A 1 171 ? -8.743 8.731 -3.026 1.00 66.50 171 CYS A O 1
ATOM 1280 N N . ASP A 1 172 ? -7.484 8.321 -4.834 1.00 60.44 172 ASP A N 1
ATOM 1281 C CA . ASP A 1 172 ? -7.428 9.677 -5.341 1.00 60.44 172 ASP A CA 1
ATOM 1282 C C . ASP A 1 172 ? -7.204 9.657 -6.862 1.00 60.44 172 ASP A C 1
ATOM 1284 O O . ASP A 1 172 ? -6.080 9.679 -7.365 1.00 60.44 172 ASP A O 1
ATOM 1288 N N . GLN A 1 173 ? -8.304 9.578 -7.614 1.00 55.34 173 GLN A N 1
ATOM 1289 C CA . GLN A 1 173 ? -8.270 9.642 -9.080 1.00 55.34 173 GLN A CA 1
ATOM 1290 C C . GLN A 1 173 ? -7.961 11.053 -9.611 1.00 55.34 173 GLN A C 1
ATOM 1292 O O . GLN A 1 173 ? -7.772 11.206 -10.815 1.00 55.34 173 GLN A O 1
ATOM 1297 N N . GLY A 1 174 ? -7.933 12.079 -8.748 1.00 58.53 174 GLY A N 1
ATOM 1298 C CA . GLY A 1 174 ? -7.645 13.462 -9.137 1.00 58.53 174 GLY A CA 1
ATOM 1299 C C . GLY A 1 174 ? -6.151 13.770 -9.229 1.00 58.53 174 GLY A C 1
ATOM 1300 O O . GLY A 1 174 ? -5.760 14.669 -9.971 1.00 58.53 174 GLY A O 1
ATOM 1301 N N . THR A 1 175 ? -5.322 13.006 -8.516 1.00 66.69 175 THR A N 1
ATOM 1302 C CA . THR A 1 175 ? -3.871 13.241 -8.422 1.00 66.69 175 THR A CA 1
ATOM 1303 C C . THR A 1 175 ? -3.064 12.420 -9.433 1.00 66.69 175 THR A C 1
ATOM 1305 O O . THR A 1 175 ? -1.944 12.787 -9.788 1.00 66.69 175 THR A O 1
ATOM 1308 N N . CYS A 1 176 ? -3.623 11.324 -9.949 1.00 71.19 176 CYS A N 1
ATOM 1309 C CA . CYS A 1 176 ? -2.970 10.498 -10.961 1.00 71.19 176 CYS A CA 1
ATOM 1310 C C . CYS A 1 176 ? -3.383 10.911 -12.384 1.00 71.19 176 CYS A C 1
ATOM 1312 O O . CYS A 1 176 ? -4.527 11.286 -12.635 1.00 71.19 176 CYS A O 1
ATOM 1314 N N . LYS A 1 177 ? -2.466 10.815 -13.356 1.00 70.56 177 LYS A N 1
ATOM 1315 C CA . LYS A 1 177 ? -2.795 11.088 -14.766 1.00 70.56 177 LYS A CA 1
ATOM 1316 C C . LYS A 1 177 ? -3.693 9.973 -15.334 1.00 70.56 177 LYS A C 1
ATOM 1318 O O . LYS A 1 177 ? -3.229 8.827 -15.400 1.00 70.56 177 LYS A O 1
ATOM 1323 N N . PRO A 1 178 ? -4.930 10.270 -15.788 1.00 68.00 178 PRO A N 1
ATOM 1324 C CA . PRO A 1 178 ? -5.843 9.256 -16.313 1.00 68.00 178 PRO A CA 1
ATOM 1325 C C . PRO A 1 178 ? -5.216 8.441 -17.448 1.00 68.00 178 PRO A C 1
ATOM 1327 O O . PRO A 1 178 ? -4.530 8.986 -18.310 1.00 68.00 178 PRO A O 1
ATOM 1330 N N . GLY A 1 179 ? -5.441 7.125 -17.447 1.00 64.62 179 GLY A N 1
ATOM 1331 C CA . GLY A 1 179 ? -4.904 6.219 -18.470 1.00 64.62 179 GLY A CA 1
ATOM 1332 C C . GLY A 1 179 ? -3.399 5.939 -18.369 1.00 64.62 179 GLY A C 1
ATOM 1333 O O . GLY A 1 179 ? -2.848 5.290 -19.255 1.00 64.62 179 GLY A O 1
ATOM 1334 N N . THR A 1 180 ? -2.725 6.397 -17.310 1.00 71.25 180 THR A N 1
ATOM 1335 C CA . THR A 1 180 ? -1.305 6.105 -17.066 1.00 71.25 180 THR A CA 1
ATOM 1336 C C . THR A 1 180 ? -1.116 5.083 -15.946 1.00 71.25 180 THR A C 1
ATOM 1338 O O . THR A 1 180 ? -2.016 4.850 -15.134 1.00 71.25 180 THR A O 1
ATOM 1341 N N . GLY A 1 181 ? 0.101 4.533 -15.845 1.00 70.56 181 GLY A N 1
ATOM 1342 C CA . GLY A 1 181 ? 0.508 3.675 -14.727 1.00 70.56 181 GLY A CA 1
ATOM 1343 C C . GLY A 1 181 ? 0.316 4.323 -13.351 1.00 70.56 181 GLY A C 1
ATOM 1344 O O . GLY A 1 181 ? 0.160 3.609 -12.364 1.00 70.56 181 GLY A O 1
ATOM 1345 N N . GLN A 1 182 ? 0.216 5.654 -13.276 1.00 74.31 182 GLN A N 1
ATOM 1346 C CA . GLN A 1 182 ? 0.017 6.362 -12.012 1.00 74.31 182 GLN A CA 1
ATOM 1347 C C . GLN A 1 182 ? -1.338 6.062 -11.366 1.00 74.31 182 GLN A C 1
ATOM 1349 O O . GLN A 1 182 ? -1.487 6.226 -10.161 1.00 74.31 182 GLN A O 1
ATOM 1354 N N . CYS A 1 183 ? -2.332 5.647 -12.153 1.00 72.50 183 CYS A N 1
ATOM 1355 C CA . CYS A 1 183 ? -3.652 5.282 -11.641 1.00 72.50 183 CYS A CA 1
ATOM 1356 C C . CYS A 1 183 ? -3.830 3.766 -11.489 1.00 72.50 183 CYS A C 1
ATOM 1358 O O . CYS A 1 183 ? -4.800 3.323 -10.885 1.00 72.50 183 CYS A O 1
ATOM 1360 N N . THR A 1 184 ? -2.934 2.960 -12.066 1.00 72.38 184 THR A N 1
ATOM 1361 C CA . THR A 1 184 ? -3.115 1.503 -12.191 1.00 72.38 184 THR A CA 1
ATOM 1362 C C . THR A 1 184 ? -1.941 0.696 -11.645 1.00 72.38 184 THR A C 1
ATOM 1364 O O . THR A 1 184 ? -1.932 -0.529 -11.767 1.00 72.38 184 THR A O 1
ATOM 1367 N N . SER A 1 185 ? -0.929 1.340 -11.063 1.00 76.94 185 SER A N 1
ATOM 1368 C CA . SER A 1 185 ? 0.219 0.643 -10.487 1.00 76.94 185 SER A CA 1
ATOM 1369 C C . SER A 1 185 ? 0.011 0.294 -9.018 1.00 76.94 185 SER A C 1
ATOM 1371 O O . SER A 1 185 ? -0.661 1.004 -8.269 1.00 76.94 185 SER A O 1
ATOM 1373 N N . LEU A 1 186 ? 0.658 -0.794 -8.595 1.00 80.56 186 LEU A N 1
ATOM 1374 C CA . LEU A 1 186 ? 0.688 -1.218 -7.196 1.00 80.56 186 LEU A CA 1
ATOM 1375 C C . LEU A 1 186 ? 1.326 -0.158 -6.286 1.00 80.56 186 LEU A C 1
ATOM 1377 O O . LEU A 1 186 ? 0.882 0.032 -5.159 1.00 80.56 186 LEU A O 1
ATOM 1381 N N . PHE A 1 187 ? 2.350 0.551 -6.767 1.00 84.56 187 PHE A N 1
ATOM 1382 C CA . PHE A 1 187 ? 2.978 1.616 -5.987 1.00 84.56 187 PHE A CA 1
ATOM 1383 C C . PHE A 1 187 ? 2.026 2.779 -5.754 1.00 84.56 187 PHE A C 1
ATOM 1385 O O . PHE A 1 187 ? 1.945 3.275 -4.639 1.00 84.56 187 PHE A O 1
ATOM 1392 N N . SER A 1 188 ? 1.243 3.159 -6.763 1.00 80.75 188 SER A N 1
ATOM 1393 C CA . SER A 1 188 ? 0.198 4.165 -6.584 1.00 80.75 188 SER A CA 1
ATOM 1394 C C . SER A 1 188 ? -0.839 3.697 -5.569 1.00 80.75 188 SER A C 1
ATOM 1396 O O . SER A 1 188 ? -1.124 4.417 -4.620 1.00 80.75 188 SER A O 1
ATOM 1398 N N . TRP A 1 189 ? -1.328 2.460 -5.687 1.00 83.44 189 TRP A N 1
ATOM 1399 C CA . TRP A 1 189 ? -2.238 1.885 -4.694 1.00 83.44 189 TRP A CA 1
ATOM 1400 C C . TRP A 1 189 ? -1.701 2.014 -3.261 1.00 83.44 189 TRP A C 1
ATOM 1402 O O . TRP A 1 189 ? -2.384 2.554 -2.391 1.00 83.44 189 TRP A O 1
ATOM 1412 N N . TYR A 1 190 ? -0.452 1.602 -3.036 1.00 86.44 190 TYR A N 1
ATOM 1413 C CA . TYR A 1 190 ? 0.171 1.703 -1.724 1.00 86.44 190 TYR A CA 1
ATOM 1414 C C . TYR A 1 190 ? 0.334 3.145 -1.251 1.00 86.44 190 TYR A C 1
ATOM 1416 O O . TYR A 1 190 ? -0.030 3.430 -0.115 1.00 86.44 190 TYR A O 1
ATOM 1424 N N . VAL A 1 191 ? 0.860 4.049 -2.080 1.00 88.12 191 VAL A N 1
ATOM 1425 C CA . VAL A 1 191 ? 1.129 5.451 -1.707 1.00 88.12 191 VAL A CA 1
ATOM 1426 C C . VAL A 1 191 ? -0.135 6.155 -1.206 1.00 88.12 191 VAL A C 1
ATOM 1428 O O . VAL A 1 191 ? -0.074 6.925 -0.251 1.00 88.12 191 VAL A O 1
ATOM 1431 N N . PHE A 1 192 ? -1.295 5.864 -1.798 1.00 86.06 192 PHE A N 1
ATOM 1432 C CA . PHE A 1 192 ? -2.549 6.520 -1.418 1.00 86.06 192 PHE A CA 1
ATOM 1433 C C . PHE A 1 192 ? -3.340 5.779 -0.327 1.00 86.06 192 PHE A C 1
ATOM 1435 O O . PHE A 1 192 ? -4.215 6.386 0.292 1.00 86.06 192 PHE A O 1
ATOM 1442 N N . LEU A 1 193 ? -3.039 4.503 -0.052 1.00 88.94 193 LEU A N 1
ATOM 1443 C CA . LEU A 1 193 ? -3.791 3.679 0.902 1.00 88.94 193 LEU A CA 1
ATOM 1444 C C . LEU A 1 193 ? -3.872 4.289 2.322 1.00 88.94 193 LEU A C 1
ATOM 1446 O O . LEU A 1 193 ? -4.988 4.400 2.844 1.00 88.94 193 LEU A O 1
ATOM 1450 N N . PRO A 1 194 ? -2.762 4.719 2.961 1.00 89.50 194 PRO A N 1
ATOM 1451 C CA . PRO A 1 194 ? -2.824 5.303 4.300 1.00 89.50 194 PRO A CA 1
ATOM 1452 C C . PRO A 1 194 ? -3.677 6.568 4.357 1.00 89.50 194 PRO A C 1
ATOM 1454 O O . PRO A 1 194 ? -4.446 6.756 5.296 1.00 89.50 194 PRO A O 1
ATOM 1457 N N . ALA A 1 195 ? -3.603 7.403 3.319 1.00 86.75 195 ALA A N 1
ATOM 1458 C CA . ALA A 1 195 ? -4.359 8.643 3.246 1.00 86.75 195 ALA A CA 1
ATOM 1459 C C . ALA A 1 195 ? -5.876 8.393 3.205 1.00 86.75 195 ALA A C 1
ATOM 1461 O O . ALA A 1 195 ? -6.629 9.081 3.895 1.00 86.75 195 ALA A O 1
ATOM 1462 N N . CYS A 1 196 ? -6.351 7.380 2.466 1.00 85.75 196 CYS A N 1
ATOM 1463 C CA . CYS A 1 196 ? -7.780 7.054 2.503 1.00 85.75 196 CYS A CA 1
ATOM 1464 C C . CYS A 1 196 ? -8.219 6.414 3.813 1.00 85.75 196 CYS A C 1
ATOM 1466 O O . CYS A 1 196 ? -9.316 6.724 4.272 1.00 85.75 196 CYS A O 1
ATOM 1468 N N . ILE A 1 197 ? -7.404 5.571 4.447 1.00 88.06 197 ILE A N 1
ATOM 1469 C CA . ILE A 1 197 ? -7.737 5.067 5.790 1.00 88.06 197 ILE A CA 1
ATOM 1470 C C . ILE A 1 197 ? -7.855 6.248 6.759 1.00 88.06 197 ILE A C 1
ATOM 1472 O O . ILE A 1 197 ? -8.831 6.340 7.506 1.00 88.06 197 ILE A O 1
ATOM 1476 N N . GLN A 1 198 ? -6.917 7.195 6.675 1.00 87.94 198 GLN A N 1
ATOM 1477 C CA . GLN A 1 198 ? -6.922 8.387 7.506 1.00 87.94 198 GLN A CA 1
ATOM 1478 C C . GLN A 1 198 ? -8.170 9.251 7.283 1.00 87.94 198 GLN A C 1
ATOM 1480 O O . GLN A 1 198 ? -8.751 9.730 8.250 1.00 87.94 198 GLN A O 1
ATOM 1485 N N . ALA A 1 199 ? -8.600 9.450 6.037 1.00 85.12 199 ALA A N 1
ATOM 1486 C CA . ALA A 1 199 ? -9.789 10.245 5.733 1.00 85.12 199 ALA A CA 1
ATOM 1487 C C . ALA A 1 199 ? -11.087 9.564 6.202 1.00 85.12 199 ALA A C 1
ATOM 1489 O O . ALA A 1 199 ? -12.010 10.233 6.661 1.00 85.12 199 ALA A O 1
ATOM 1490 N N . ASN A 1 200 ? -11.162 8.232 6.112 1.00 82.31 200 ASN A N 1
ATOM 1491 C CA . ASN A 1 200 ? -12.380 7.489 6.434 1.00 82.31 200 ASN A CA 1
ATOM 1492 C C . ASN A 1 200 ? -12.547 7.186 7.931 1.00 82.31 200 ASN A C 1
ATOM 1494 O O . ASN A 1 200 ? -13.677 7.018 8.380 1.00 82.31 200 ASN A O 1
ATOM 1498 N N . GLN A 1 201 ? -11.473 7.184 8.731 1.00 74.94 201 GLN A N 1
ATOM 1499 C CA . GLN A 1 201 ? -11.591 7.018 10.190 1.00 74.94 201 GLN A CA 1
ATOM 1500 C C . GLN A 1 201 ? -12.342 8.187 10.869 1.00 74.94 201 GLN A C 1
ATOM 1502 O O . GLN A 1 201 ? -12.801 8.046 11.998 1.00 74.94 201 GLN A O 1
ATOM 1507 N N . VAL A 1 202 ? -12.445 9.342 10.193 1.00 63.28 202 VAL A N 1
ATOM 1508 C CA . VAL A 1 202 ? -13.087 10.576 10.689 1.00 63.28 202 VAL A CA 1
ATOM 1509 C C . VAL A 1 202 ? -14.594 10.600 10.391 1.00 63.28 202 VAL A C 1
ATOM 1511 O O . VAL A 1 202 ? -15.324 11.413 10.952 1.00 63.28 202 VAL A O 1
ATOM 1514 N N . LEU A 1 203 ? -15.084 9.720 9.508 1.00 52.78 203 LEU A N 1
ATOM 1515 C CA . LEU A 1 203 ? -16.462 9.772 9.000 1.00 52.78 203 LEU A CA 1
ATOM 1516 C C . LEU A 1 203 ? -17.518 9.214 9.962 1.00 52.78 203 LEU A C 1
ATOM 1518 O O . LEU A 1 203 ? -18.707 9.413 9.729 1.00 52.78 203 LEU A O 1
ATOM 1522 N N . GLU A 1 204 ? -17.114 8.595 11.067 1.00 40.62 204 GLU A N 1
ATOM 1523 C CA . GLU A 1 204 ? -18.022 8.359 12.185 1.00 40.62 204 GLU A CA 1
ATOM 1524 C C . GLU A 1 204 ? -17.932 9.570 13.128 1.00 40.62 204 GLU A C 1
ATOM 1526 O O . GLU A 1 204 ? -16.838 9.853 13.624 1.00 40.62 204 GLU A O 1
ATOM 1531 N N . PRO A 1 205 ? -19.035 10.288 13.426 1.00 40.72 205 PRO A N 1
ATOM 1532 C CA . PRO A 1 205 ? -19.054 11.361 14.413 1.00 40.72 205 PRO A CA 1
ATOM 1533 C C . PRO A 1 205 ? -18.936 10.764 15.819 1.00 40.72 205 PRO A C 1
ATOM 1535 O O . PRO A 1 205 ? -19.843 10.841 16.647 1.00 40.72 205 PRO A O 1
ATOM 1538 N N . VAL A 1 206 ? -17.796 10.157 16.118 1.00 44.91 206 VAL A N 1
ATOM 1539 C CA . VAL A 1 206 ? -17.410 9.851 17.479 1.00 44.91 206 VAL A CA 1
ATOM 1540 C C . VAL A 1 206 ? -16.711 11.098 17.987 1.00 44.91 206 VAL A C 1
ATOM 1542 O O . VAL A 1 206 ? -15.540 11.332 17.726 1.00 44.91 206 VAL A O 1
ATOM 1545 N N . ALA A 1 207 ? -17.476 11.900 18.719 1.00 38.00 207 ALA A N 1
ATOM 1546 C CA . ALA A 1 207 ? -17.011 13.066 19.451 1.00 38.00 207 ALA A CA 1
ATOM 1547 C C . ALA A 1 207 ? -16.756 14.346 18.620 1.00 38.00 207 ALA A C 1
ATOM 1549 O O . ALA A 1 207 ? -15.694 14.957 18.702 1.00 38.00 207 ALA A O 1
ATOM 1550 N N . GLN A 1 208 ? -17.826 14.944 18.073 1.00 34.59 208 GLN A N 1
ATOM 1551 C CA . GLN A 1 208 ? -18.104 16.275 18.633 1.00 34.59 208 GLN A CA 1
ATOM 1552 C C . GLN A 1 208 ? -18.250 16.016 20.120 1.00 34.59 208 GLN A C 1
ATOM 1554 O O . GLN A 1 208 ? -19.163 15.278 20.499 1.00 34.59 208 GLN A O 1
ATOM 1559 N N . ALA A 1 209 ? -17.278 16.471 20.914 1.00 37.84 209 ALA A N 1
ATOM 1560 C CA . ALA A 1 209 ? -17.344 16.412 22.358 1.00 37.84 209 ALA A CA 1
ATOM 1561 C C . ALA A 1 209 ? -18.801 16.658 22.743 1.00 37.84 209 ALA A C 1
ATOM 1563 O O . ALA A 1 209 ? -19.311 17.757 22.529 1.00 37.84 209 ALA A O 1
ATOM 1564 N N . ARG A 1 210 ? -19.504 15.625 23.236 1.00 35.28 210 ARG A N 1
ATOM 1565 C CA . ARG A 1 210 ? -20.676 15.907 24.053 1.00 35.28 210 ARG A CA 1
ATOM 1566 C C . ARG A 1 210 ? -20.088 16.847 25.096 1.00 35.28 210 ARG A C 1
ATOM 1568 O O . ARG A 1 210 ? -19.178 16.386 25.796 1.00 35.28 210 ARG A O 1
ATOM 1575 N N . PRO A 1 211 ? -20.465 18.141 25.146 1.00 37.62 211 PRO A N 1
ATOM 1576 C CA . PRO A 1 211 ? -20.037 18.962 26.261 1.00 37.62 211 PRO A CA 1
ATOM 1577 C C . PRO A 1 211 ? -20.393 18.129 27.480 1.00 37.62 211 PRO A C 1
ATOM 1579 O O . PRO A 1 211 ? -21.510 17.601 27.530 1.00 37.62 211 PRO A O 1
ATOM 1582 N N . ALA A 1 212 ? -1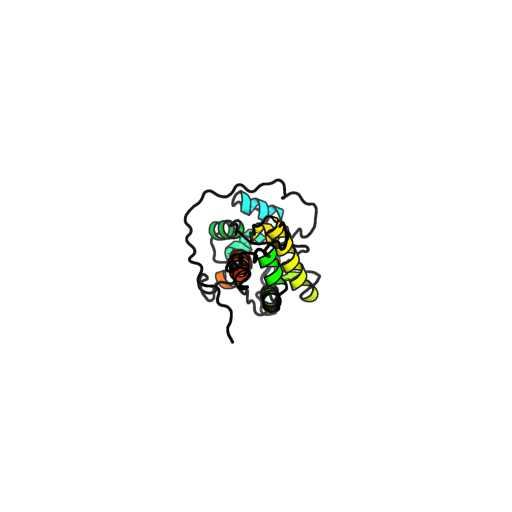9.407 17.866 28.341 1.00 42.59 212 ALA A N 1
ATOM 1583 C CA . ALA A 1 212 ? -19.625 17.073 29.534 1.00 42.59 212 ALA A CA 1
ATOM 1584 C C . ALA A 1 212 ? -20.868 17.671 30.184 1.00 42.59 212 ALA A C 1
ATOM 1586 O O . ALA A 1 212 ? -20.838 18.834 30.590 1.00 42.59 212 ALA A O 1
ATOM 1587 N N . GLN A 1 213 ? -21.998 16.957 30.137 1.00 43.03 213 GLN A N 1
ATOM 1588 C CA . GLN A 1 213 ? -23.186 17.491 30.768 1.00 43.03 213 GLN A CA 1
ATOM 1589 C C . GLN A 1 213 ? -22.790 17.623 32.232 1.00 43.03 213 GLN A C 1
ATOM 1591 O O . GLN A 1 213 ? -22.294 16.636 32.789 1.00 43.03 213 GLN A O 1
ATOM 1596 N N . PRO A 1 214 ? -22.889 18.821 32.833 1.00 43.28 214 PRO A N 1
ATOM 1597 C CA . PRO A 1 214 ? -22.593 18.960 34.242 1.00 43.28 214 PRO A CA 1
ATOM 1598 C C . PRO A 1 214 ? -23.456 17.926 34.953 1.00 43.28 214 PRO A C 1
ATOM 1600 O O . PRO A 1 214 ? -24.678 17.919 34.785 1.00 43.28 214 PRO A O 1
ATOM 1603 N N . MET A 1 215 ? -22.807 16.989 35.651 1.00 43.78 215 MET A N 1
ATOM 1604 C CA . MET A 1 215 ? -23.522 16.004 36.449 1.00 43.78 215 MET A CA 1
ATOM 1605 C C . MET A 1 215 ? -24.497 16.788 37.329 1.00 43.78 215 MET A C 1
ATOM 1607 O O . MET A 1 215 ? -24.043 17.702 38.025 1.00 43.78 215 MET A O 1
ATOM 1611 N N . PRO A 1 216 ? -25.811 16.505 37.294 1.00 43.09 216 PRO A N 1
ATOM 1612 C CA . PRO A 1 216 ? -26.723 17.133 38.227 1.00 43.09 216 PRO A CA 1
ATOM 1613 C C . PRO A 1 216 ? -26.254 16.741 39.626 1.00 43.09 216 PRO A C 1
ATOM 1615 O O . PRO A 1 216 ? -26.343 15.577 40.019 1.00 43.09 216 PRO A O 1
ATOM 1618 N N . GLN A 1 217 ? -25.687 17.706 40.351 1.00 48.16 217 GLN A N 1
ATOM 1619 C CA . GLN A 1 217 ? -25.377 17.543 41.759 1.00 48.16 217 GLN A CA 1
ATOM 1620 C C . GLN A 1 217 ? -26.700 17.234 42.450 1.00 48.16 217 GLN A C 1
ATOM 1622 O O . GLN A 1 217 ? -27.588 18.084 42.526 1.00 48.16 217 GLN A O 1
ATOM 1627 N N . GLN A 1 218 ? -26.865 15.989 42.891 1.00 52.72 218 GLN A N 1
ATOM 1628 C CA . GLN A 1 218 ? -27.995 15.639 43.733 1.00 52.72 218 GLN A CA 1
ATOM 1629 C C . GLN A 1 218 ? -27.876 16.477 45.012 1.00 52.72 218 GLN A C 1
ATOM 1631 O O . GLN A 1 218 ? -26.814 16.460 45.641 1.00 52.72 218 GLN A O 1
ATOM 1636 N N . PRO A 1 219 ? -28.913 17.233 45.405 1.00 50.62 219 PRO A N 1
ATOM 1637 C CA . PRO A 1 219 ? -28.871 17.961 46.658 1.00 50.62 219 PRO A CA 1
ATOM 1638 C C . PRO A 1 219 ? -28.761 16.947 47.797 1.00 50.62 219 PRO A C 1
ATOM 1640 O O . PRO A 1 219 ? -29.621 16.076 47.947 1.00 50.62 219 PRO A O 1
ATOM 1643 N N . VAL A 1 220 ? -27.694 17.063 48.590 1.00 57.06 220 VAL A N 1
ATOM 1644 C CA . VAL A 1 220 ? -27.518 16.320 49.840 1.00 57.06 220 VAL A CA 1
ATOM 1645 C C . VAL A 1 220 ? -28.698 16.674 50.743 1.00 57.06 220 VAL A C 1
ATOM 1647 O O . VAL A 1 220 ? -28.768 17.763 51.311 1.00 57.06 220 VAL A O 1
ATOM 1650 N N . ARG A 1 221 ? -29.681 15.774 50.825 1.00 44.66 221 ARG A N 1
ATOM 1651 C CA . ARG A 1 221 ? -30.803 15.906 51.752 1.00 44.66 221 ARG A CA 1
ATOM 1652 C C . ARG A 1 221 ? -30.341 15.486 53.146 1.00 44.66 221 ARG A C 1
ATOM 1654 O O . ARG A 1 221 ? -30.121 14.304 53.376 1.00 44.66 221 ARG A O 1
ATOM 1661 N N . GLY A 1 222 ? -30.293 16.455 54.060 1.00 43.16 222 GLY A N 1
ATOM 1662 C CA . GLY A 1 222 ? -30.434 16.225 55.500 1.00 43.16 222 GLY A CA 1
ATOM 1663 C C . GLY A 1 222 ? -29.146 16.262 56.318 1.00 43.16 222 GLY A C 1
ATOM 1664 O O . GLY A 1 222 ? -28.621 15.217 56.676 1.00 43.16 222 GLY A O 1
ATOM 1665 N N . LEU A 1 223 ? -28.712 17.468 56.690 1.00 45.03 223 LEU A N 1
ATOM 1666 C CA . LEU A 1 223 ? -28.006 17.733 57.948 1.00 45.03 223 LEU A CA 1
ATOM 1667 C C . LEU A 1 223 ? -28.569 19.036 58.537 1.00 45.03 223 LEU A C 1
ATOM 1669 O O . LEU A 1 223 ? -27.981 20.104 58.390 1.00 45.03 223 LEU A O 1
ATOM 1673 N N . TRP A 1 224 ? -29.754 18.910 59.134 1.00 51.09 224 TRP A N 1
ATOM 1674 C CA . TRP A 1 224 ? -30.304 19.762 60.189 1.00 51.09 224 TRP A CA 1
ATOM 1675 C C . TRP A 1 224 ? -31.018 18.840 61.170 1.00 51.09 224 TRP A C 1
ATOM 1677 O O . TRP A 1 224 ? -31.722 17.928 60.675 1.00 51.09 224 TRP A O 1
#

Sequence (224 aa):
MVSAQAPALAFDFVGGPPPQMNTSGMVSDKVGDLPVRWNTGGAVWSTNQSAMATFFNSGSITDRGLDGGLYRSGWTSEEVRQGMIKTYSVDLMGVSRFLYSDEGVKFLKNQTTSYFPYWGMTSTSVQALRSAIMADAADGQISSATIMAKLPTNMRLADTCGTYTGAQNVCDQGTCKPGTGQCTSLFSWYVFLPACIQANQVLEPVAQARPAQPMPQQPVRGLW

Nearest PDB structures (foldseek):
  8voj-assembly1_B  TM=2.073E-01  e=5.930E+00  Homo sapiens

Radius of gyration: 20.57 Å; Cα contacts (8 Å, |Δi|>4): 314; chains: 1; bounding box: 50×40×80 Å

Solvent-accessible surface area (backbone atoms only — not comparable to full-atom values): 12881 Å² total; per-residue (Å²): 139,80,77,85,71,60,75,85,74,80,83,74,86,72,87,66,82,80,78,80,77,75,67,92,71,78,80,70,89,83,53,31,64,33,50,44,28,41,50,60,87,93,46,78,40,61,30,43,53,67,42,53,50,43,24,65,76,72,67,47,81,82,39,73,37,52,50,55,51,38,66,55,18,69,51,55,66,64,59,50,40,53,37,23,68,44,73,41,77,46,53,50,66,36,42,49,54,33,57,72,32,74,67,28,45,52,47,37,47,50,60,24,70,35,39,21,30,67,87,60,35,74,85,47,19,49,58,40,53,49,50,6,47,55,65,32,24,70,82,32,35,34,25,30,54,51,27,52,67,44,24,75,46,37,27,28,42,49,36,76,81,73,85,37,91,42,59,37,68,34,63,53,75,84,81,28,56,86,96,38,32,37,44,48,19,70,64,38,33,39,38,35,46,44,58,45,53,49,61,49,29,62,72,56,85,79,63,72,71,71,71,78,71,77,73,80,76,74,79,84,82,79,93,126